Protein AF-0000000086508569 (afdb_homodimer)

Sequence (308 aa):
MTMNIVVLMMMLGCCSFTSATGNGTGATGNGTAPCRNNLAISFCLDSSGSMTKPNFDQQKDAVTYLIDRLNMSSGNVQLTVASYGSNCYPPVNNYTRNSTLAKEMVKNTTYRGSTTETGLCLKWANGLHDTYGDPKAVCLILIMTDGGSTNQTQMTMNIVVLMMMLGCCSFTSATGNGTGATGNGTAPCRNNLAISFCLDSSGSMTKPNFDQQKDAVTYLIDRLNMSSGNVQLTVASYGSNCYPPVNNYTRNSTLAKEMVKNTTYRGSTTETGLCLKWANGLHDTYGDPKAVCLILIMTDGGSTNQTQ

Radius of gyration: 20.86 Å; Cα contacts (8 Å, |Δi|>4): 565; chains: 2; bounding box: 56×67×59 Å

Foldseek 3Di:
DPPAPLVVQPVLPPPPLPDPPPPPPDPSCSVSPPRLSAAEEEEEQEQAQVQDPVNSVVVLVVVLVVLVRDPLVVVRYWYFYWYDAPATGFPDLAIDSDSVVRNVRSVPYDRDHHAHDQVRSVVSQVVSCVVHNDPSHDYHYHYDDPPPNPPPPD/DPDAPLVVLPVLPDPPLPDPPPPPPDCSCPVSVRSLSAAEEEEEQELAQVADPVNSVVVLVVVLVVLVRDPLVVVRYWYFYWYDAPATGFPDLAIDSDSVVRNVRSVPYDRDHHAHDQVRSVVSQVVSCVVHNDPSHDYHYHYDDPPPNPPPPD

InterPro domains:
  IPR002035 von Willebrand factor, type A [PF00092] (41-151)
  IPR002035 von Willebrand factor, type A [PS50234] (40-154)
  IPR036465 von Willebrand factor A-like domain superfamily [G3DSA:3.40.50.410] (29-154)
  IPR036465 von Willebrand factor A-like domain superfamily [SSF53300] (30-151)
  IPR050525 Extracellular Matrix Assembly and Organization [PTHR24020] (37-152)

Nearest PDB structures (foldseek):
  8d3d-assembly1_A  TM=8.496E-01  e=1.958E-04  Homo sapiens
  1m10-assembly1_A  TM=8.658E-01  e=4.261E-04  Homo sapiens
  7zwh-assembly1_H  TM=8.292E-01  e=2.378E-04  Homo sapiens
  1ijb-assembly1_A  TM=8.271E-01  e=3.993E-04  Homo sapiens
  4c2a-assembly1_A  TM=8.522E-01  e=7.155E-04  Homo sapiens

Secondary structure (DSSP, 8-state):
----TTHHHHTTS---------SS--------------EEEEEEEE-BTTS-HHHHHHHHHHHHHHHHHS-GGGS-EEEEEEEESSSEE-SSSS-B--HHHHHHHHHT-----B---HHHHHHHHHHHHHHHS-TTSEEEEEEEE-S-------/----TTHHHHTS----------SS--------------EEEEEEEE-BTTS-HHHHHHHHHHHHHHHHHS-GGGS-EEEEEEEESSSEE-SSSS-B--HHHHHHHHHT-----B---HHHHHHHHHHHHHHHS-TTSEEEEEEEE-S-------

Organism: NCBI:txid100452

pLDDT: mean 71.95, std 26.95, range [16.97, 98.12]

Structure (mmCIF, N/CA/C/O backbone):
data_AF-0000000086508569-model_v1
#
loop_
_entity.id
_entity.type
_entity.pdbx_description
1 polymer 'VWFA domain-containing protein'
#
loop_
_atom_site.group_PDB
_atom_site.id
_atom_site.type_symbol
_atom_site.label_atom_id
_atom_site.label_alt_id
_atom_site.label_comp_id
_atom_site.label_asym_id
_atom_site.label_entity_id
_atom_site.label_seq_id
_atom_site.pdbx_PDB_ins_code
_atom_site.Cartn_x
_atom_site.Cartn_y
_atom_site.Cartn_z
_atom_site.occupancy
_atom_site.B_iso_or_equiv
_atom_site.auth_seq_id
_atom_site.auth_comp_id
_atom_site.auth_asym_id
_atom_site.auth_atom_id
_atom_site.pdbx_PDB_model_num
ATOM 1 N N . MET A 1 1 ? 9.672 -13.266 22.516 1 17.22 1 MET A N 1
ATOM 2 C CA . MET A 1 1 ? 9.156 -14.109 21.438 1 17.22 1 MET A CA 1
ATOM 3 C C . MET A 1 1 ? 8.172 -13.336 20.578 1 17.22 1 MET A C 1
ATOM 5 O O . MET A 1 1 ? 7.02 -13.734 20.422 1 17.22 1 MET A O 1
ATOM 9 N N . THR A 1 2 ? 8.273 -12.047 20.641 1 21.39 2 THR A N 1
ATOM 10 C CA . THR A 1 2 ? 7.637 -10.867 20.062 1 21.39 2 THR A CA 1
ATOM 11 C C . THR A 1 2 ? 7.664 -10.922 18.547 1 21.39 2 THR A C 1
ATOM 13 O O . THR A 1 2 ? 8.734 -10.875 17.938 1 21.39 2 THR A O 1
ATOM 16 N N . MET A 1 3 ? 6.805 -12.008 18.062 1 20.69 3 MET A N 1
ATOM 17 C CA . MET A 1 3 ? 6.512 -12.422 16.703 1 20.69 3 MET A CA 1
ATOM 18 C C . MET A 1 3 ? 6.172 -11.219 15.828 1 20.69 3 MET A C 1
ATOM 20 O O . MET A 1 3 ? 5.188 -10.523 16.078 1 20.69 3 MET A O 1
ATOM 24 N N . ASN A 1 4 ? 7.113 -10.469 15.367 1 25 4 ASN A N 1
ATOM 25 C CA . ASN A 1 4 ? 7.355 -9.312 14.516 1 25 4 ASN A CA 1
ATOM 26 C C . ASN A 1 4 ? 6.613 -9.43 13.188 1 25 4 ASN A C 1
ATOM 28 O O . ASN A 1 4 ? 6.434 -10.531 12.664 1 25 4 ASN A O 1
ATOM 32 N N . ILE A 1 5 ? 5.746 -8.625 12.812 1 27.56 5 ILE A N 1
ATOM 33 C CA . ILE A 1 5 ? 5.215 -8.281 11.5 1 27.56 5 ILE A CA 1
ATOM 34 C C . ILE A 1 5 ? 6.324 -8.375 10.453 1 27.56 5 ILE A C 1
ATOM 36 O O . ILE A 1 5 ? 6.086 -8.148 9.266 1 27.56 5 ILE A O 1
ATOM 40 N N . VAL A 1 6 ? 7.734 -8.469 10.812 1 29.56 6 VAL A N 1
ATOM 41 C CA . VAL A 1 6 ? 8.992 -8.719 10.117 1 29.56 6 VAL A CA 1
ATOM 42 C C . VAL A 1 6 ? 8.945 -10.086 9.438 1 29.56 6 VAL A C 1
ATOM 44 O O . VAL A 1 6 ? 9.945 -10.547 8.883 1 29.56 6 VAL A O 1
ATOM 47 N N . VAL A 1 7 ? 7.918 -10.867 9.773 1 29.95 7 VAL A N 1
ATOM 48 C CA . VAL A 1 7 ? 7.988 -12.289 9.477 1 29.95 7 VAL A CA 1
ATOM 49 C C . VAL A 1 7 ? 7.836 -12.516 7.973 1 29.95 7 VAL A C 1
ATOM 51 O O . VAL A 1 7 ? 8.109 -13.609 7.469 1 29.95 7 VAL A O 1
ATOM 54 N N . LEU A 1 8 ? 7.164 -11.555 7.293 1 32.78 8 LEU A N 1
ATOM 55 C CA . LEU A 1 8 ? 7.254 -11.906 5.879 1 32.78 8 LEU A CA 1
ATOM 56 C C . LEU A 1 8 ? 8.711 -12.094 5.461 1 32.78 8 LEU A C 1
ATOM 58 O O . LEU A 1 8 ? 9.008 -12.93 4.602 1 32.78 8 LEU A O 1
ATOM 62 N N . MET A 1 9 ? 9.664 -11.477 6.25 1 29.44 9 MET A N 1
ATOM 63 C CA . MET A 1 9 ? 11.109 -11.547 6.023 1 29.44 9 MET A CA 1
ATOM 64 C C . MET A 1 9 ? 11.648 -12.938 6.359 1 29.44 9 MET A C 1
ATOM 66 O O . MET A 1 9 ? 12.578 -13.414 5.715 1 29.44 9 MET A O 1
ATOM 70 N N . MET A 1 10 ? 11.32 -13.492 7.562 1 28.98 10 MET A N 1
ATOM 71 C CA . MET A 1 10 ? 12.141 -14.609 8.023 1 28.98 10 MET A CA 1
ATOM 72 C C . MET A 1 10 ? 11.898 -15.852 7.172 1 28.98 10 MET A C 1
ATOM 74 O O . MET A 1 10 ? 12.703 -16.781 7.172 1 28.98 10 MET A O 1
ATOM 78 N N . MET A 1 11 ? 10.664 -16.078 6.844 1 28.77 11 MET A N 1
ATOM 79 C CA . MET A 1 11 ? 10.578 -17.438 6.297 1 28.77 11 MET A CA 1
ATOM 80 C C . MET A 1 11 ? 11.328 -17.531 4.969 1 28.77 11 MET A C 1
ATOM 82 O O . MET A 1 11 ? 11.242 -18.547 4.273 1 28.77 11 MET A O 1
ATOM 86 N N . LEU A 1 12 ? 11.898 -16.5 4.453 1 30.14 12 LEU A N 1
ATOM 87 C CA . LEU A 1 12 ? 12.789 -16.844 3.348 1 30.14 12 LEU A CA 1
ATOM 88 C C . LEU A 1 12 ? 14.094 -17.438 3.865 1 30.14 12 LEU A C 1
ATOM 90 O O . LEU A 1 12 ? 15.102 -17.453 3.152 1 30.14 12 LEU A O 1
ATOM 94 N N . GLY A 1 13 ? 14.266 -17.828 5.109 1 28.09 13 GLY A N 1
ATOM 95 C CA . GLY A 1 13 ? 15.484 -18.547 5.457 1 28.09 13 GLY A CA 1
ATOM 96 C C . GLY A 1 13 ? 15.656 -19.844 4.695 1 28.09 13 GLY A C 1
ATOM 97 O O . GLY A 1 13 ? 16.766 -20.188 4.293 1 28.09 13 GLY A O 1
ATOM 98 N N . CYS A 1 14 ? 14.75 -20.922 5.059 1 28.94 14 CYS A N 1
ATOM 99 C CA . CYS A 1 14 ? 15.156 -22.281 5.336 1 28.94 14 CYS A CA 1
ATOM 100 C C . CYS A 1 14 ? 15.523 -23.016 4.051 1 28.94 14 CYS A C 1
ATOM 102 O O . CYS A 1 14 ? 15.672 -24.25 4.051 1 28.94 14 CYS A O 1
ATOM 104 N N . CYS A 1 15 ? 15.328 -22.641 2.902 1 27.84 15 CYS A N 1
ATOM 105 C CA . CYS A 1 15 ? 15.805 -23.656 1.979 1 27.84 15 CYS A CA 1
ATOM 106 C C . CYS A 1 15 ? 17.312 -23.844 2.094 1 27.84 15 CYS A C 1
ATOM 108 O O . CYS A 1 15 ? 18.078 -22.906 1.812 1 27.84 15 CYS A O 1
ATOM 110 N N . SER A 1 16 ? 17.75 -24.531 3.086 1 26.92 16 SER A N 1
ATOM 111 C CA . SER A 1 16 ? 18.984 -25.281 2.855 1 26.92 16 SER A CA 1
ATOM 112 C C . SER A 1 16 ? 18.906 -26.078 1.559 1 26.92 16 SER A C 1
ATOM 114 O O . SER A 1 16 ? 18.078 -26.984 1.431 1 26.92 16 SER A O 1
ATOM 116 N N . PHE A 1 17 ? 19.281 -25.719 0.386 1 27.05 17 PHE A N 1
ATOM 117 C CA . PHE A 1 17 ? 19.828 -26.625 -0.613 1 27.05 17 PHE A CA 1
ATOM 118 C C . PHE A 1 17 ? 20.906 -27.516 -0 1 27.05 17 PHE A C 1
ATOM 120 O O . PHE A 1 17 ? 21.969 -27.031 0.391 1 27.05 17 PHE A O 1
ATOM 127 N N . THR A 1 18 ? 20.438 -28.391 0.824 1 27.7 18 THR A N 1
ATOM 128 C CA . THR A 1 18 ? 21.422 -29.438 1.116 1 27.7 18 THR A CA 1
ATOM 129 C C . THR A 1 18 ? 22.141 -29.859 -0.154 1 27.7 18 THR A C 1
ATOM 131 O O . THR A 1 18 ? 21.547 -29.922 -1.229 1 27.7 18 THR A O 1
ATOM 134 N N . SER A 1 19 ? 23.406 -29.875 -0.041 1 25.73 19 SER A N 1
ATOM 135 C CA . SER A 1 19 ? 24.484 -30.562 -0.761 1 25.73 19 SER A CA 1
ATOM 136 C C . SER A 1 19 ? 24.125 -32.031 -1.01 1 25.73 19 SER A C 1
ATOM 138 O O . SER A 1 19 ? 23.922 -32.781 -0.065 1 25.73 19 SER A O 1
ATOM 140 N N . ALA A 1 20 ? 23.188 -32.406 -2.029 1 28.42 20 ALA A N 1
ATOM 141 C CA . ALA A 1 20 ? 23.375 -33.812 -2.426 1 28.42 20 ALA A CA 1
ATOM 142 C C . ALA A 1 20 ? 24.844 -34.156 -2.537 1 28.42 20 ALA A C 1
ATOM 144 O O . ALA A 1 20 ? 25.594 -33.5 -3.277 1 28.42 20 ALA A O 1
ATOM 145 N N . THR A 1 21 ? 25.422 -34.5 -1.369 1 27.89 21 THR A N 1
ATOM 146 C CA . THR A 1 21 ? 26.562 -35.406 -1.592 1 27.89 21 THR A CA 1
ATOM 147 C C . THR A 1 21 ? 26.156 -36.562 -2.502 1 27.89 21 THR A C 1
ATOM 149 O O . THR A 1 21 ? 25.609 -37.562 -2.037 1 27.89 21 THR A O 1
ATOM 152 N N . GLY A 1 22 ? 25.281 -36.562 -3.68 1 25.41 22 GLY A N 1
ATOM 153 C CA . GLY A 1 22 ? 25.797 -37.688 -4.43 1 25.41 22 GLY A CA 1
ATOM 154 C C . GLY A 1 22 ? 27.312 -37.688 -4.539 1 25.41 22 GLY A C 1
ATOM 155 O O . GLY A 1 22 ? 27.938 -36.625 -4.43 1 25.41 22 GLY A O 1
ATOM 156 N N . ASN A 1 23 ? 28.25 -38.781 -4.254 1 29.97 23 ASN A N 1
ATOM 157 C CA . ASN A 1 23 ? 29.297 -39.219 -5.16 1 29.97 23 ASN A CA 1
ATOM 158 C C . ASN A 1 23 ? 28.969 -38.906 -6.613 1 29.97 23 ASN A C 1
ATOM 160 O O . ASN A 1 23 ? 29.859 -38.719 -7.434 1 29.97 23 ASN A O 1
ATOM 164 N N . GLY A 1 24 ? 27.875 -39.281 -7.41 1 30.16 24 GLY A N 1
ATOM 165 C CA . GLY A 1 24 ? 27.953 -38.812 -8.789 1 30.16 24 GLY A CA 1
ATOM 166 C C . GLY A 1 24 ? 27.844 -37.312 -8.922 1 30.16 24 GLY A C 1
ATOM 167 O O . GLY A 1 24 ? 27.344 -36.625 -8.023 1 30.16 24 GLY A O 1
ATOM 168 N N . THR A 1 25 ? 28.547 -36.25 -9.867 1 31.53 25 THR A N 1
ATOM 169 C CA . THR A 1 25 ? 28.891 -34.844 -10.031 1 31.53 25 THR A CA 1
ATOM 170 C C . THR A 1 25 ? 27.625 -34 -10.086 1 31.53 25 THR A C 1
ATOM 172 O O . THR A 1 25 ? 27.703 -32.781 -10.352 1 31.53 25 THR A O 1
ATOM 175 N N . GLY A 1 26 ? 26.375 -34.406 -9.867 1 30.16 26 GLY A N 1
ATOM 176 C CA . GLY A 1 26 ? 25.188 -33.844 -10.461 1 30.16 26 GLY A CA 1
ATOM 177 C C . GLY A 1 26 ? 24.859 -32.469 -9.914 1 30.16 26 GLY A C 1
ATOM 178 O O . GLY A 1 26 ? 25.203 -32.125 -8.773 1 30.16 26 GLY A O 1
ATOM 179 N N . ALA A 1 27 ? 24.359 -31.328 -10.789 1 30.62 27 ALA A N 1
ATOM 180 C CA . ALA A 1 27 ? 24.094 -29.906 -10.719 1 30.62 27 ALA A CA 1
ATOM 181 C C . ALA A 1 27 ? 23.016 -29.594 -9.688 1 30.62 27 ALA A C 1
ATOM 183 O O . ALA A 1 27 ? 21.844 -29.938 -9.883 1 30.62 27 ALA A O 1
ATOM 184 N N . THR A 1 28 ? 22.938 -29.984 -8.539 1 34 28 THR A N 1
ATOM 185 C CA . THR A 1 28 ? 22.016 -29.609 -7.484 1 34 28 THR A CA 1
ATOM 186 C C . THR A 1 28 ? 21.875 -28.078 -7.398 1 34 28 THR A C 1
ATOM 188 O O . THR A 1 28 ? 22.797 -27.406 -6.934 1 34 28 THR A O 1
ATOM 191 N N . GLY A 1 29 ? 21.625 -27.344 -8.539 1 28.72 29 GLY A N 1
ATOM 192 C CA . GLY A 1 29 ? 21.453 -25.891 -8.422 1 28.72 29 GLY A CA 1
ATOM 193 C C . GLY A 1 29 ? 20.5 -25.5 -7.309 1 28.72 29 GLY A C 1
ATOM 194 O O . GLY A 1 29 ? 19.297 -25.75 -7.391 1 28.72 29 GLY A O 1
ATOM 195 N N . ASN A 1 30 ? 20.547 -25.891 -6.199 1 32.47 30 ASN A N 1
ATOM 196 C CA . ASN A 1 30 ? 20 -25.328 -4.969 1 32.47 30 ASN A CA 1
ATOM 197 C C . ASN A 1 30 ? 19.938 -23.812 -5.035 1 32.47 30 ASN A C 1
ATOM 199 O O . ASN A 1 30 ? 20.891 -23.125 -4.68 1 32.47 30 ASN A O 1
ATOM 203 N N . GLY A 1 31 ? 19.828 -23.141 -6.199 1 29.89 31 GLY A N 1
ATOM 204 C CA . GLY A 1 31 ? 19.781 -21.688 -6.27 1 29.89 31 GLY A CA 1
ATOM 205 C C . GLY A 1 31 ? 18.875 -21.062 -5.23 1 29.89 31 GLY A C 1
ATOM 206 O O . GLY A 1 31 ? 17.656 -21.297 -5.25 1 29.89 31 GLY A O 1
ATOM 207 N N . THR A 1 32 ? 19.016 -21.156 -3.971 1 33.84 32 THR A N 1
ATOM 208 C CA . THR A 1 32 ? 18.531 -20.297 -2.883 1 33.84 32 THR A CA 1
ATOM 209 C C . THR A 1 32 ? 18.344 -18.875 -3.359 1 33.84 32 THR A C 1
ATOM 211 O O . THR A 1 32 ? 19.312 -18.156 -3.617 1 33.84 32 THR A O 1
ATOM 214 N N . ALA A 1 33 ? 17.578 -18.594 -4.234 1 34.72 33 ALA A N 1
ATOM 215 C CA . ALA A 1 33 ? 17.406 -17.172 -4.527 1 34.72 33 ALA A CA 1
ATOM 216 C C . ALA A 1 33 ? 17.281 -16.359 -3.24 1 34.72 33 ALA A C 1
ATOM 218 O O . ALA A 1 33 ? 16.594 -16.766 -2.303 1 34.72 33 ALA A O 1
ATOM 219 N N . PRO A 1 34 ? 18.25 -15.602 -2.797 1 38.69 34 PRO A N 1
ATOM 220 C CA . PRO A 1 34 ? 18.25 -14.742 -1.614 1 38.69 34 PRO A CA 1
ATOM 221 C C . PRO A 1 34 ? 16.922 -14.008 -1.418 1 38.69 34 PRO A C 1
ATOM 223 O O . PRO A 1 34 ? 16.328 -13.547 -2.391 1 38.69 34 PRO A O 1
ATOM 226 N N . CYS A 1 35 ? 16.031 -14.602 -0.575 1 44.38 35 CYS A N 1
ATOM 227 C CA . CYS A 1 35 ? 14.859 -13.844 -0.167 1 44.38 35 CYS A CA 1
ATOM 228 C C . CYS A 1 35 ? 15.156 -12.352 -0.149 1 44.38 35 CYS A C 1
ATOM 230 O O . CYS A 1 35 ? 16.188 -11.922 0.374 1 44.38 35 CYS A O 1
ATOM 232 N N . ARG A 1 36 ? 14.797 -11.672 -1.183 1 51.88 36 ARG A N 1
ATOM 233 C CA . ARG A 1 36 ? 14.984 -10.227 -1.11 1 51.88 36 ARG A CA 1
ATOM 234 C C . ARG A 1 36 ? 14.508 -9.68 0.23 1 51.88 36 ARG A C 1
ATOM 236 O O . ARG A 1 36 ? 13.32 -9.766 0.554 1 51.88 36 ARG A O 1
ATOM 243 N N . ASN A 1 37 ? 15.43 -9.711 1.235 1 62.62 37 ASN A N 1
ATOM 244 C CA . ASN A 1 37 ? 15.164 -9.242 2.592 1 62.62 37 ASN A CA 1
ATOM 245 C C . ASN A 1 37 ? 15.07 -7.723 2.654 1 62.62 37 ASN A C 1
ATOM 247 O O . ASN A 1 37 ? 14.742 -7.16 3.699 1 62.62 37 ASN A O 1
ATOM 251 N N . ASN A 1 38 ? 15.266 -7.18 1.506 1 78.44 38 ASN A N 1
ATOM 252 C CA . ASN A 1 38 ? 15.227 -5.719 1.555 1 78.44 38 ASN A CA 1
ATOM 253 C C . ASN A 1 38 ? 13.883 -5.18 1.071 1 78.44 38 ASN A C 1
ATOM 255 O O . ASN A 1 38 ? 13.32 -5.68 0.095 1 78.44 38 ASN A O 1
ATOM 259 N N . LEU A 1 39 ? 13.336 -4.301 1.837 1 83.88 39 LEU A N 1
ATOM 260 C CA . LEU A 1 39 ? 12.047 -3.699 1.53 1 83.88 39 LEU A CA 1
ATOM 261 C C . LEU A 1 39 ? 12.18 -2.193 1.328 1 83.88 39 LEU A C 1
ATOM 263 O O . LEU A 1 39 ? 12.805 -1.507 2.139 1 83.88 39 LEU A O 1
ATOM 267 N N . ALA A 1 40 ? 11.734 -1.789 0.172 1 89.81 40 ALA A N 1
ATOM 268 C CA . ALA A 1 40 ? 11.586 -0.359 -0.087 1 89.81 40 ALA A CA 1
ATOM 269 C C . ALA A 1 40 ? 10.117 0.053 -0.055 1 89.81 40 ALA A C 1
ATOM 271 O O . ALA A 1 40 ? 9.32 -0.397 -0.884 1 89.81 40 ALA A O 1
ATOM 272 N N . ILE A 1 41 ? 9.789 0.916 0.896 1 91.94 41 ILE A N 1
ATOM 273 C CA . ILE A 1 41 ? 8.391 1.281 1.091 1 91.94 41 ILE A CA 1
ATOM 274 C C . ILE A 1 41 ? 8.188 2.758 0.753 1 91.94 41 ILE A C 1
ATOM 276 O O . ILE A 1 41 ? 8.938 3.615 1.226 1 91.94 41 ILE A O 1
ATOM 280 N N . SER A 1 42 ? 7.25 3.049 -0.058 1 94.5 42 SER A N 1
ATOM 281 C CA . SER A 1 42 ? 6.828 4.414 -0.348 1 94.5 42 SER A CA 1
ATOM 282 C C . SER A 1 42 ? 5.387 4.652 0.099 1 94.5 42 SER A C 1
ATOM 284 O O . SER A 1 42 ? 4.465 4.004 -0.396 1 94.5 42 SER A O 1
ATOM 286 N N . PHE A 1 43 ? 5.234 5.539 0.996 1 95 43 PHE A N 1
ATOM 287 C CA . PHE A 1 43 ? 3.9 5.941 1.422 1 95 43 PHE A CA 1
ATOM 288 C C . PHE A 1 43 ? 3.422 7.152 0.632 1 95 43 PHE A C 1
ATOM 290 O O . PHE A 1 43 ? 4.137 8.156 0.528 1 95 43 PHE A O 1
ATOM 297 N N . CYS A 1 44 ? 2.246 7.023 0.121 1 94.06 44 CYS A N 1
ATOM 298 C CA . CYS A 1 44 ? 1.562 8.109 -0.564 1 94.06 44 CYS A CA 1
ATOM 299 C C . CYS A 1 44 ? 0.325 8.555 0.209 1 94.06 44 CYS A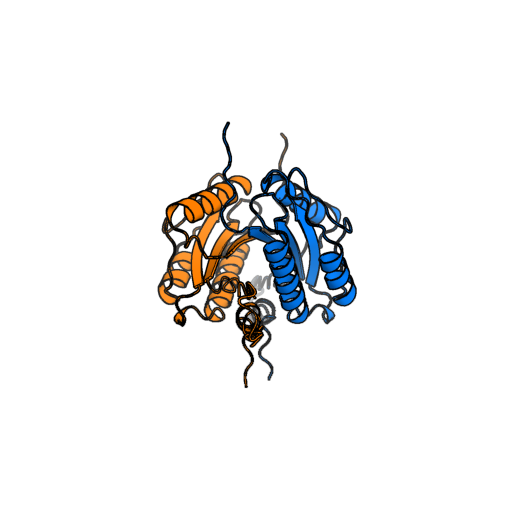 C 1
ATOM 301 O O . CYS A 1 44 ? -0.701 7.871 0.185 1 94.06 44 CYS A O 1
ATOM 303 N N . LEU A 1 45 ? 0.441 9.742 0.791 1 93.12 45 LEU A N 1
ATOM 304 C CA . LEU A 1 45 ? -0.64 10.273 1.616 1 93.12 45 LEU A CA 1
ATOM 305 C C . LEU A 1 45 ? -1.527 11.219 0.812 1 93.12 45 LEU A C 1
ATOM 307 O O . LEU A 1 45 ? -1.037 12.172 0.206 1 93.12 45 LEU A O 1
ATOM 311 N N . ASP A 1 46 ? -2.797 11.023 0.858 1 90.12 46 ASP A N 1
ATOM 312 C CA . ASP A 1 46 ? -3.756 11.828 0.114 1 90.12 46 ASP A CA 1
ATOM 313 C C . ASP A 1 46 ? -3.982 13.18 0.797 1 90.12 46 ASP A C 1
ATOM 315 O O . ASP A 1 46 ? -4.496 13.234 1.917 1 90.12 46 ASP A O 1
ATOM 319 N N . SER A 1 47 ? -3.611 14.203 0.161 1 92.94 47 SER A N 1
ATOM 320 C CA . SER A 1 47 ? -3.852 15.555 0.662 1 92.94 47 SER A CA 1
ATOM 321 C C . SER A 1 47 ? -4.84 16.312 -0.225 1 92.94 47 SER A C 1
ATOM 323 O O . SER A 1 47 ? -4.812 17.531 -0.291 1 92.94 47 SER A O 1
ATOM 325 N N . SER A 1 48 ? -5.637 15.602 -0.966 1 86.19 48 SER A N 1
ATOM 326 C CA . SER A 1 48 ? -6.594 16.234 -1.871 1 86.19 48 SER A CA 1
ATOM 327 C C . SER A 1 48 ? -7.754 16.859 -1.103 1 86.19 48 SER A C 1
ATOM 329 O O . SER A 1 48 ? -7.859 16.688 0.115 1 86.19 48 SER A O 1
ATOM 331 N N . GLY A 1 49 ? -8.617 17.625 -1.823 1 81.31 49 GLY A N 1
ATOM 332 C CA . GLY A 1 49 ? -9.727 18.344 -1.238 1 81.31 49 GLY A CA 1
ATOM 333 C C . GLY A 1 49 ? -10.773 17.453 -0.606 1 81.31 49 GLY A C 1
ATOM 334 O O . GLY A 1 49 ? -11.5 17.875 0.293 1 81.31 49 GLY A O 1
ATOM 335 N N . SER A 1 50 ? -10.93 16.266 -1.14 1 75.19 50 SER A N 1
ATOM 336 C CA . SER A 1 50 ? -11.891 15.344 -0.54 1 75.19 50 SER A CA 1
ATOM 337 C C . SER A 1 50 ? -11.453 14.922 0.856 1 75.19 50 SER A C 1
ATOM 339 O O . SER A 1 50 ? -12.273 14.453 1.654 1 75.19 50 SER A O 1
ATOM 341 N N . MET A 1 51 ? -10.172 15.008 1.013 1 77.94 51 MET A N 1
ATOM 342 C CA . MET A 1 51 ? -9.586 14.75 2.326 1 77.94 51 MET A CA 1
ATOM 343 C C . MET A 1 51 ? -9.703 15.977 3.227 1 77.94 51 MET A C 1
ATOM 345 O O . MET A 1 51 ? -9.5 17.109 2.773 1 77.94 51 MET A O 1
ATOM 349 N N . THR A 1 52 ? -10.359 15.781 4.363 1 78.75 52 THR A N 1
ATOM 350 C CA . THR A 1 52 ? -10.305 16.891 5.312 1 78.75 52 THR A CA 1
ATOM 351 C C . THR A 1 52 ? -8.969 16.906 6.051 1 78.75 52 THR A C 1
ATOM 353 O O . THR A 1 52 ? -8.258 15.906 6.082 1 78.75 52 THR A O 1
ATOM 356 N N . LYS A 1 53 ? -8.602 18.125 6.57 1 87.06 53 LYS A N 1
ATOM 357 C CA . LYS A 1 53 ? -7.34 18.266 7.293 1 87.06 53 LYS A CA 1
ATOM 358 C C . LYS A 1 53 ? -7.262 17.281 8.453 1 87.06 53 LYS A C 1
ATOM 360 O O . LYS A 1 53 ? -6.238 16.625 8.648 1 87.06 53 LYS A O 1
ATOM 365 N N . PRO A 1 54 ? -8.375 17.047 9.219 1 80.5 54 PRO A N 1
ATOM 366 C CA . PRO A 1 54 ? -8.305 16.062 10.289 1 80.5 54 PRO A CA 1
ATOM 367 C C . PRO A 1 54 ? -8.055 14.641 9.766 1 80.5 54 PRO A C 1
ATOM 369 O O . PRO A 1 54 ? -7.312 13.875 10.383 1 80.5 54 PRO A O 1
ATOM 372 N N . ASN A 1 55 ? -8.648 14.297 8.625 1 77.94 55 ASN A N 1
ATOM 373 C CA . ASN A 1 55 ? -8.422 12.977 8.039 1 77.94 55 ASN A CA 1
ATOM 374 C C . ASN A 1 55 ? -6.98 12.805 7.574 1 77.94 55 ASN A C 1
ATOM 376 O O . ASN A 1 55 ? -6.41 11.719 7.691 1 77.94 55 ASN A O 1
ATOM 380 N N . PHE A 1 56 ? -6.496 13.898 7.094 1 87.25 56 PHE A N 1
ATOM 381 C CA . PHE A 1 56 ? -5.102 13.875 6.676 1 87.25 56 PHE A CA 1
ATOM 382 C C . PHE A 1 56 ? -4.18 13.648 7.871 1 87.25 56 PHE A C 1
ATOM 384 O O . PHE A 1 56 ? -3.227 12.875 7.785 1 87.25 56 PHE A O 1
ATOM 391 N N . ASP A 1 57 ? -4.434 14.312 8.938 1 86.31 57 ASP A N 1
ATOM 392 C CA . ASP A 1 57 ? -3.637 14.125 10.148 1 86.31 57 ASP A CA 1
ATOM 393 C C . ASP A 1 57 ? -3.748 12.695 10.664 1 86.31 57 ASP A C 1
ATOM 395 O O . ASP A 1 57 ? -2.773 12.141 11.172 1 86.31 57 ASP A O 1
ATOM 399 N N . GLN A 1 58 ? -4.906 12.18 10.461 1 80.25 58 GLN A N 1
ATOM 400 C CA . GLN A 1 58 ? -5.09 10.789 10.852 1 80.25 58 GLN A CA 1
ATOM 401 C C . GLN A 1 58 ? -4.242 9.859 9.984 1 80.25 58 GLN A C 1
ATOM 403 O O . GLN A 1 58 ? -3.719 8.852 10.469 1 80.25 58 GLN A O 1
ATOM 408 N N . GLN A 1 59 ? -4.184 10.109 8.703 1 84.12 59 GLN A N 1
ATOM 409 C CA . GLN A 1 59 ? -3.305 9.352 7.824 1 84.12 59 GLN A CA 1
ATOM 410 C C . GLN A 1 59 ? -1.856 9.414 8.305 1 84.12 59 GLN A C 1
ATOM 412 O O . GLN A 1 59 ? -1.165 8.391 8.336 1 84.12 59 GLN A O 1
ATOM 417 N N . LYS A 1 60 ? -1.459 10.57 8.672 1 89.69 60 LYS A N 1
ATOM 418 C CA . LYS A 1 60 ? -0.095 10.742 9.164 1 89.69 60 LYS A CA 1
ATOM 419 C C . LYS A 1 60 ? 0.15 9.898 10.406 1 89.69 60 LYS A C 1
ATOM 421 O O . LYS A 1 60 ? 1.192 9.258 10.531 1 89.69 60 LYS A O 1
ATOM 426 N N . ASP A 1 61 ? -0.783 9.945 11.281 1 84.44 61 ASP A N 1
ATOM 427 C CA . ASP A 1 61 ? -0.659 9.172 12.516 1 84.44 61 ASP A CA 1
ATOM 428 C C . ASP A 1 61 ? -0.571 7.68 12.227 1 84.44 61 ASP A C 1
ATOM 430 O O . ASP A 1 61 ? 0.217 6.965 12.844 1 84.44 61 ASP A O 1
ATOM 434 N N . ALA A 1 62 ? -1.393 7.301 11.312 1 79.31 62 ALA A N 1
ATOM 435 C CA . ALA A 1 62 ? -1.393 5.887 10.945 1 79.31 62 ALA A CA 1
ATOM 436 C C . ALA A 1 62 ? -0.04 5.469 10.375 1 79.31 62 ALA A C 1
ATOM 438 O O . ALA A 1 62 ? 0.493 4.418 10.734 1 79.31 62 ALA A O 1
ATOM 439 N N . VAL A 1 63 ? 0.49 6.242 9.508 1 87.12 63 VAL A N 1
ATOM 440 C CA . VAL A 1 63 ? 1.778 5.926 8.898 1 87.12 63 VAL A CA 1
ATOM 441 C C . VAL A 1 63 ? 2.873 5.953 9.961 1 87.12 63 VAL A C 1
ATOM 443 O O . VAL A 1 63 ? 3.742 5.078 9.992 1 87.12 63 VAL A O 1
ATOM 446 N N . THR A 1 64 ? 2.852 6.922 10.859 1 89.94 64 THR A N 1
ATOM 447 C CA . THR A 1 64 ? 3.82 7 11.953 1 89.94 64 THR A CA 1
ATOM 448 C C . THR A 1 64 ? 3.762 5.746 12.812 1 89.94 64 THR A C 1
ATOM 450 O O . THR A 1 64 ? 4.801 5.188 13.18 1 89.94 64 THR A O 1
ATOM 453 N N . TYR A 1 65 ? 2.641 5.309 13.078 1 80.75 65 TYR A N 1
ATOM 454 C CA . TYR A 1 65 ? 2.436 4.094 13.859 1 80.75 65 TYR A CA 1
ATOM 455 C C . TYR A 1 65 ? 3.025 2.883 13.141 1 80.75 65 TYR A C 1
ATOM 457 O O . TYR A 1 65 ? 3.66 2.033 13.773 1 80.75 65 TYR A O 1
ATOM 465 N N . LEU A 1 66 ? 2.752 2.789 11.875 1 79.06 66 LEU A N 1
ATOM 466 C CA . LEU A 1 66 ? 3.297 1.69 11.086 1 79.06 66 LEU A CA 1
ATOM 467 C C . LEU A 1 66 ? 4.82 1.71 11.109 1 79.06 66 LEU A C 1
ATOM 469 O O . LEU A 1 66 ? 5.457 0.663 11.242 1 79.06 66 LEU A O 1
ATOM 473 N N . ILE A 1 67 ? 5.352 2.867 10.984 1 86.75 67 ILE A N 1
ATOM 474 C CA . ILE A 1 67 ? 6.805 3.002 11 1 86.75 67 ILE A CA 1
ATOM 475 C C . ILE A 1 67 ? 7.363 2.473 12.32 1 86.75 67 ILE A C 1
ATOM 477 O O . ILE A 1 67 ? 8.398 1.8 12.336 1 86.75 67 ILE A O 1
ATOM 481 N N . ASP A 1 68 ? 6.711 2.725 13.406 1 82.19 68 ASP A N 1
ATOM 482 C CA . ASP A 1 68 ? 7.148 2.273 14.727 1 82.19 68 ASP A CA 1
ATOM 483 C C . ASP A 1 68 ? 7.164 0.749 14.805 1 82.19 68 ASP A C 1
ATOM 485 O O . ASP A 1 68 ? 7.895 0.173 15.617 1 82.19 68 ASP A O 1
ATOM 489 N N . ARG A 1 69 ? 6.449 0.177 13.961 1 73.81 69 ARG A N 1
ATOM 490 C CA . ARG A 1 69 ? 6.336 -1.277 14.008 1 73.81 69 ARG A CA 1
ATOM 491 C C . ARG A 1 69 ? 7.246 -1.933 12.977 1 73.81 69 ARG A C 1
ATOM 493 O O . ARG A 1 69 ? 7.426 -3.152 12.984 1 73.81 69 ARG A O 1
ATOM 500 N N . LEU A 1 70 ? 7.656 -1.138 12.086 1 75.44 70 LEU A N 1
ATOM 501 C CA . LEU A 1 70 ? 8.625 -1.631 11.117 1 75.44 70 LEU A CA 1
ATOM 502 C C . LEU A 1 70 ? 10.008 -1.756 11.75 1 75.44 70 LEU A C 1
ATOM 504 O O . LEU A 1 70 ? 10.422 -0.892 12.523 1 75.44 70 LEU A O 1
ATOM 508 N N . ASN A 1 71 ? 10.641 -2.887 11.742 1 73.19 71 ASN A N 1
ATOM 509 C CA . ASN A 1 71 ? 12.023 -3.035 12.188 1 73.19 71 ASN A CA 1
ATOM 510 C C . ASN A 1 71 ? 13 -2.391 11.211 1 73.19 71 ASN A C 1
ATOM 512 O O . ASN A 1 71 ? 13.656 -3.086 10.438 1 73.19 71 ASN A O 1
ATOM 516 N N . MET A 1 72 ? 13.234 -1.096 11.367 1 83.62 72 MET A N 1
ATOM 517 C CA . MET A 1 72 ? 14.109 -0.39 10.438 1 83.62 72 MET A CA 1
ATOM 518 C C . MET A 1 72 ? 15.562 -0.451 10.906 1 83.62 72 MET A C 1
ATOM 520 O O . MET A 1 72 ? 16.469 -0.115 10.148 1 83.62 72 MET A O 1
ATOM 524 N N . SER A 1 73 ? 15.695 -0.953 12.102 1 82 73 SER A N 1
ATOM 525 C CA . SER A 1 73 ? 17.047 -1.02 12.656 1 82 73 SER A CA 1
ATOM 526 C C . SER A 1 73 ? 17.875 -2.084 11.953 1 82 73 SER A C 1
ATOM 528 O O . SER A 1 73 ? 19.109 -2.055 12.008 1 82 73 SER A O 1
ATOM 530 N N . SER A 1 74 ? 17.297 -3.041 11.32 1 78.75 74 SER A N 1
ATOM 531 C CA . SER A 1 74 ? 18 -4.094 10.602 1 78.75 74 SER A CA 1
ATOM 532 C C . SER A 1 74 ? 18.703 -3.541 9.359 1 78.75 74 SER A C 1
ATOM 534 O O . SER A 1 74 ? 19.594 -4.191 8.797 1 78.75 74 SER A O 1
ATOM 536 N N . GLY A 1 75 ? 18.281 -2.414 8.875 1 82.88 75 GLY A N 1
ATOM 537 C CA . GLY A 1 75 ? 18.844 -1.827 7.668 1 82.88 75 GLY A CA 1
ATOM 538 C C . GLY A 1 75 ? 18.25 -2.383 6.391 1 82.88 75 GLY A C 1
ATOM 539 O O . GLY A 1 75 ? 18.578 -1.927 5.297 1 82.88 75 GLY A O 1
ATOM 540 N N . ASN A 1 76 ? 17.312 -3.279 6.535 1 84.19 76 ASN A N 1
ATOM 541 C CA . ASN A 1 76 ? 16.75 -3.947 5.367 1 84.19 76 ASN A CA 1
ATOM 542 C C . ASN A 1 76 ? 15.469 -3.254 4.891 1 84.19 76 ASN A C 1
ATOM 544 O O . ASN A 1 76 ? 14.875 -3.664 3.893 1 84.19 76 ASN A O 1
ATOM 548 N N . VAL A 1 77 ? 15.094 -2.223 5.641 1 87.88 77 VAL A N 1
ATOM 549 C CA . VAL A 1 77 ? 13.898 -1.481 5.266 1 87.88 77 VAL A CA 1
ATOM 550 C C . VAL A 1 77 ? 14.258 -0.031 4.957 1 87.88 77 VAL A C 1
ATOM 552 O O . VAL A 1 77 ? 14.906 0.64 5.766 1 87.88 77 VAL A O 1
ATOM 555 N N . GLN A 1 78 ? 13.977 0.355 3.77 1 93.88 78 GLN A N 1
ATOM 556 C CA . GLN A 1 78 ? 14.047 1.772 3.43 1 93.88 78 GLN A CA 1
ATOM 557 C C . GLN A 1 78 ? 12.664 2.336 3.119 1 93.88 78 GLN A C 1
ATOM 559 O O . GLN A 1 78 ? 11.812 1.637 2.564 1 93.88 78 GLN A O 1
ATOM 564 N N . LEU A 1 79 ? 12.523 3.574 3.527 1 95.69 79 LEU A N 1
ATOM 565 C CA . LEU A 1 79 ? 11.188 4.156 3.469 1 95.69 79 LEU A CA 1
ATOM 566 C C . LEU A 1 79 ? 11.242 5.586 2.936 1 95.69 79 LEU A C 1
ATOM 568 O O . LEU A 1 79 ? 12.219 6.301 3.168 1 95.69 79 LEU A O 1
ATOM 572 N N . THR A 1 80 ? 10.25 5.945 2.203 1 97.69 80 THR A N 1
ATOM 573 C CA . THR A 1 80 ? 9.992 7.332 1.82 1 97.69 80 THR A CA 1
ATOM 574 C C . THR A 1 80 ? 8.508 7.652 1.928 1 97.69 80 THR A C 1
ATOM 576 O O . THR A 1 80 ? 7.68 6.754 2.094 1 97.69 80 THR A O 1
ATOM 579 N N . VAL A 1 81 ? 8.195 8.891 1.968 1 97.75 81 VAL A N 1
ATOM 580 C CA . VAL A 1 81 ? 6.809 9.336 2.09 1 97.75 81 VAL A CA 1
ATOM 581 C C . VAL A 1 81 ? 6.586 10.586 1.241 1 97.75 81 VAL A C 1
ATOM 583 O O . VAL A 1 81 ? 7.496 11.398 1.073 1 97.75 81 VAL A O 1
ATOM 586 N N . ALA A 1 82 ? 5.441 10.688 0.718 1 97.75 82 ALA A N 1
ATOM 587 C CA . ALA A 1 82 ? 4.988 11.906 0.043 1 97.75 82 ALA A CA 1
ATOM 588 C C . ALA A 1 82 ? 3.492 12.117 0.246 1 97.75 82 ALA A C 1
ATOM 590 O O . ALA A 1 82 ? 2.738 11.164 0.427 1 97.75 82 ALA A O 1
ATOM 591 N N . SER A 1 83 ? 3.135 13.32 0.311 1 96.75 83 SER A N 1
ATOM 592 C CA . SER A 1 83 ? 1.726 13.648 0.117 1 96.75 83 SER A CA 1
ATOM 593 C C . SER A 1 83 ? 1.428 13.969 -1.345 1 96.75 83 SER A C 1
ATOM 595 O O . SER A 1 83 ? 2.336 14.289 -2.113 1 96.75 83 SER A O 1
ATOM 597 N N . TYR A 1 84 ? 0.16 13.758 -1.681 1 93.81 84 TYR A N 1
ATOM 598 C CA . TYR A 1 84 ? -0.21 14.078 -3.055 1 93.81 84 TYR A CA 1
ATOM 599 C C . TYR A 1 84 ? -1.584 14.734 -3.111 1 93.81 84 TYR A C 1
ATOM 601 O O . TYR A 1 84 ? -2.387 14.586 -2.186 1 93.81 84 TYR A O 1
ATOM 609 N N . GLY A 1 85 ? -1.781 15.5 -4.055 1 90.94 85 GLY A N 1
ATOM 610 C CA . GLY A 1 85 ? -2.994 16.141 -4.527 1 90.94 85 GLY A CA 1
ATOM 611 C C . GLY A 1 85 ? -2.967 16.453 -6.016 1 90.94 85 GLY A C 1
ATOM 612 O O . GLY A 1 85 ? -3.07 15.547 -6.844 1 90.94 85 GLY A O 1
ATOM 613 N N . SER A 1 86 ? -2.773 17.828 -6.344 1 90.75 86 SER A N 1
ATOM 614 C CA . SER A 1 86 ? -2.592 18.219 -7.738 1 90.75 86 SER A CA 1
ATOM 615 C C . SER A 1 86 ? -1.22 17.797 -8.258 1 90.75 86 SER A C 1
ATOM 617 O O . SER A 1 86 ? -0.997 17.734 -9.469 1 90.75 86 SER A O 1
ATOM 619 N N . ASN A 1 87 ? -0.37 17.531 -7.363 1 93.69 87 ASN A N 1
ATOM 620 C CA . ASN A 1 87 ? 0.975 17.016 -7.605 1 93.69 87 ASN A CA 1
ATOM 621 C C . ASN A 1 87 ? 1.438 16.094 -6.477 1 93.69 87 ASN A C 1
ATOM 623 O O . ASN A 1 87 ? 0.646 15.719 -5.613 1 93.69 87 ASN A O 1
ATOM 627 N N . CYS A 1 88 ? 2.684 15.617 -6.578 1 95.19 88 CYS A N 1
ATOM 628 C CA . CYS A 1 88 ? 3.324 14.875 -5.504 1 95.19 88 CYS A CA 1
ATOM 629 C C . CYS A 1 88 ? 4.328 15.742 -4.758 1 95.19 88 CYS A C 1
ATOM 631 O O . CYS A 1 88 ? 5.102 16.469 -5.375 1 95.19 88 CYS A O 1
ATOM 633 N N . TYR A 1 89 ? 4.246 15.641 -3.432 1 97.19 89 TYR A N 1
ATOM 634 C CA . TYR A 1 89 ? 5.035 16.547 -2.598 1 97.19 89 TYR A CA 1
ATOM 635 C C . TYR A 1 89 ? 5.805 15.766 -1.534 1 97.19 89 TYR A C 1
ATOM 637 O O . TYR A 1 89 ? 5.391 15.719 -0.372 1 97.19 89 TYR A O 1
ATOM 645 N N . PRO A 1 90 ? 6.902 15.25 -1.902 1 98 90 PRO A N 1
ATOM 646 C CA . PRO A 1 90 ? 7.762 14.641 -0.887 1 98 90 PRO A CA 1
ATOM 647 C C . PRO A 1 90 ? 8.547 15.672 -0.079 1 98 90 PRO A C 1
ATOM 649 O O . PRO A 1 90 ? 9.117 16.609 -0.651 1 98 90 PRO A O 1
ATOM 652 N N . PRO A 1 91 ? 8.531 15.508 1.249 1 98 91 PRO A N 1
ATOM 653 C CA . PRO A 1 91 ? 9.406 16.391 2.02 1 98 91 PRO A CA 1
ATOM 654 C C . PRO A 1 91 ? 10.883 16.188 1.68 1 98 91 PRO A C 1
ATOM 656 O O . PRO A 1 91 ? 11.656 17.156 1.696 1 98 91 PRO A O 1
ATOM 659 N N . VAL A 1 92 ? 11.297 14.984 1.487 1 97.06 92 VAL A N 1
ATOM 660 C CA . VAL A 1 92 ? 12.633 14.602 1.063 1 97.06 92 VAL A CA 1
ATOM 661 C C . VAL A 1 92 ? 12.547 13.648 -0.123 1 97.06 92 VAL A C 1
ATOM 663 O O . VAL A 1 92 ? 11.75 12.703 -0.113 1 97.06 92 VAL A O 1
ATOM 666 N N . ASN A 1 93 ? 13.289 13.93 -1.172 1 97 93 ASN A N 1
ATOM 667 C CA . ASN A 1 93 ? 13.281 13.078 -2.359 1 97 93 ASN A CA 1
ATOM 668 C C . ASN A 1 93 ? 14.305 11.953 -2.254 1 97 93 ASN A C 1
ATOM 670 O O . ASN A 1 93 ? 15.188 11.836 -3.105 1 97 93 ASN A O 1
ATOM 674 N N . ASN A 1 94 ? 14.25 11.188 -1.28 1 97.56 94 ASN A N 1
ATOM 675 C CA . ASN A 1 94 ? 15.133 10.055 -1.021 1 97.56 94 ASN A CA 1
ATOM 676 C C . ASN A 1 94 ? 14.5 9.062 -0.05 1 97.56 94 ASN A C 1
ATOM 678 O O . ASN A 1 94 ? 13.461 9.344 0.547 1 97.56 94 ASN A O 1
ATOM 682 N N . TYR A 1 95 ? 15.125 7.898 0.049 1 97 95 TYR A N 1
ATOM 683 C CA . TYR A 1 95 ? 14.758 6.926 1.069 1 97 95 TYR A CA 1
ATOM 684 C C . TYR A 1 95 ? 15.523 7.172 2.361 1 97 95 TYR A C 1
ATOM 686 O O . TYR A 1 95 ? 16.594 7.785 2.35 1 97 95 TYR A O 1
ATOM 694 N N . THR A 1 96 ? 14.953 6.777 3.418 1 97.38 96 THR A N 1
ATOM 695 C CA . THR A 1 96 ? 15.688 6.723 4.68 1 97.38 96 THR A CA 1
ATOM 696 C C . THR A 1 96 ? 15.586 5.332 5.305 1 97.38 96 THR A C 1
ATOM 698 O O . THR A 1 96 ? 14.586 4.633 5.117 1 97.38 96 THR A O 1
ATOM 701 N N . ARG A 1 97 ? 16.641 4.969 5.996 1 94.62 97 ARG A N 1
ATOM 702 C CA . ARG A 1 97 ? 16.641 3.732 6.77 1 94.62 97 ARG A CA 1
ATOM 703 C C . ARG A 1 97 ? 16.531 4.023 8.266 1 94.62 97 ARG A C 1
ATOM 705 O O . ARG A 1 97 ? 16.625 3.107 9.086 1 94.62 97 ARG A O 1
ATOM 712 N N . ASN A 1 98 ? 16.359 5.227 8.562 1 95.5 98 ASN A N 1
ATOM 713 C CA . ASN A 1 98 ? 16.25 5.707 9.938 1 95.5 98 ASN A CA 1
ATOM 714 C C . ASN A 1 98 ? 14.812 5.992 10.328 1 95.5 98 ASN A C 1
ATOM 716 O O . ASN A 1 98 ? 14.164 6.859 9.734 1 95.5 98 ASN A O 1
ATOM 720 N N . SER A 1 99 ? 14.375 5.316 11.375 1 94.88 99 SER A N 1
ATOM 721 C CA . SER A 1 99 ? 12.969 5.426 11.773 1 94.88 99 SER A CA 1
ATOM 722 C C . SER A 1 99 ? 12.633 6.84 12.234 1 94.88 99 SER A C 1
ATOM 724 O O . SER A 1 99 ? 11.539 7.34 11.969 1 94.88 99 SER A O 1
ATOM 726 N N . THR A 1 100 ? 13.523 7.453 12.938 1 96.81 100 THR A N 1
ATOM 727 C CA . THR A 1 100 ? 13.297 8.82 13.406 1 96.81 100 THR A CA 1
ATOM 728 C C . THR A 1 100 ? 13.133 9.773 12.227 1 96.81 100 THR A C 1
ATOM 730 O O . THR A 1 100 ? 12.203 10.586 12.203 1 96.81 100 THR A O 1
ATOM 733 N N . LEU A 1 101 ? 14.023 9.625 11.266 1 97.06 101 LEU A N 1
ATOM 734 C CA . LEU A 1 101 ? 13.945 10.477 10.078 1 97.06 101 LEU A CA 1
ATOM 735 C C . LEU A 1 101 ? 12.672 10.188 9.289 1 97.06 101 LEU A C 1
ATOM 737 O O . LEU A 1 101 ? 12.055 11.102 8.734 1 97.06 101 LEU A O 1
ATOM 741 N N . ALA A 1 102 ? 12.336 8.953 9.188 1 97.38 102 ALA A N 1
ATOM 742 C CA . ALA A 1 102 ? 11.109 8.578 8.484 1 97.38 102 ALA A CA 1
ATOM 743 C C . ALA A 1 102 ? 9.891 9.258 9.109 1 97.38 102 ALA A C 1
ATOM 745 O O . ALA A 1 102 ? 9.055 9.812 8.398 1 97.38 102 ALA A O 1
ATOM 746 N N . LYS A 1 103 ? 9.828 9.227 10.414 1 97.38 103 LYS A N 1
ATOM 747 C CA . LYS A 1 103 ? 8.703 9.844 11.117 1 97.38 103 LYS A CA 1
ATOM 748 C C . LYS A 1 103 ? 8.711 11.359 10.93 1 97.38 103 LYS A C 1
ATOM 750 O O . LYS A 1 103 ? 7.656 11.984 10.828 1 97.38 103 LYS A O 1
ATOM 755 N N . GLU A 1 104 ? 9.867 11.914 10.906 1 98.06 104 GLU A N 1
ATOM 756 C CA . GLU A 1 104 ? 9.984 13.344 10.633 1 98.06 104 GLU A CA 1
ATOM 757 C C . GLU A 1 104 ? 9.469 13.68 9.234 1 98.06 104 GLU A C 1
ATOM 759 O O . GLU A 1 104 ? 8.828 14.711 9.031 1 98.06 104 GLU A O 1
ATOM 764 N N . MET A 1 105 ? 9.812 12.82 8.266 1 98.12 105 MET A N 1
ATOM 765 C CA . MET A 1 105 ? 9.305 13.016 6.91 1 98.12 105 MET A CA 1
ATOM 766 C C . MET A 1 105 ? 7.781 12.992 6.891 1 98.12 105 MET A C 1
ATOM 768 O O . MET A 1 105 ? 7.156 13.82 6.223 1 98.12 105 MET A O 1
ATOM 772 N N . VAL A 1 106 ? 7.215 12.062 7.609 1 97.38 106 VAL A N 1
ATOM 773 C CA . VAL A 1 106 ? 5.758 11.984 7.688 1 97.38 106 VAL A CA 1
ATOM 774 C C . VAL A 1 106 ? 5.207 13.281 8.281 1 97.38 106 VAL A C 1
ATOM 776 O O . VAL A 1 106 ? 4.266 13.867 7.738 1 97.38 106 VAL A O 1
ATOM 779 N N . LYS A 1 107 ? 5.773 13.719 9.375 1 97.75 107 LYS A N 1
ATOM 780 C CA . LYS A 1 107 ? 5.34 14.93 10.055 1 97.75 107 LYS A CA 1
ATOM 781 C C . LYS A 1 107 ? 5.402 16.141 9.125 1 97.75 107 LYS A C 1
ATOM 783 O O . LYS A 1 107 ? 4.559 17.031 9.211 1 97.75 107 LYS A O 1
ATOM 788 N N . ASN A 1 108 ? 6.312 16.141 8.203 1 98.06 108 ASN A N 1
ATOM 789 C CA . ASN A 1 108 ? 6.566 17.297 7.363 1 98.06 108 ASN A CA 1
ATOM 790 C C . ASN A 1 108 ? 5.715 17.266 6.094 1 98.06 108 ASN A C 1
ATOM 792 O O . ASN A 1 108 ? 5.801 18.172 5.26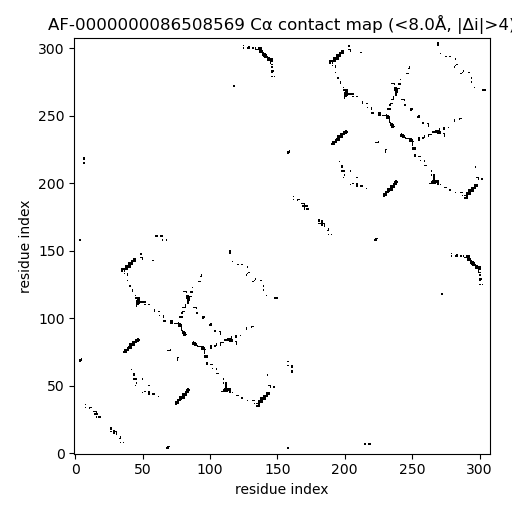2 1 98.06 108 ASN A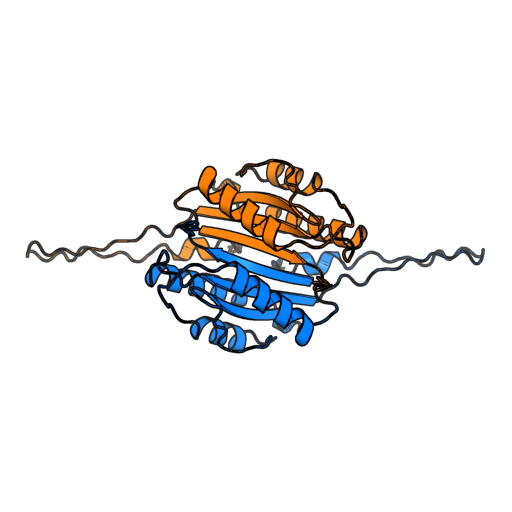 O 1
ATOM 796 N N . THR A 1 109 ? 4.98 16.234 5.918 1 97.56 109 THR A N 1
ATOM 797 C CA . THR A 1 109 ? 4 16.297 4.84 1 97.56 109 THR A CA 1
ATOM 798 C C . THR A 1 109 ? 2.908 17.312 5.156 1 97.56 109 THR A C 1
ATOM 800 O O . THR A 1 109 ? 2.588 17.547 6.324 1 97.56 109 THR A O 1
ATOM 803 N N . THR A 1 110 ? 2.352 17.891 4.102 1 95.38 110 THR A N 1
ATOM 804 C CA . THR A 1 110 ? 1.385 18.953 4.309 1 95.38 110 THR A CA 1
ATOM 805 C C . THR A 1 110 ? 0.085 18.672 3.566 1 95.38 110 THR A C 1
ATOM 807 O O . THR A 1 110 ? 0.1 18.062 2.494 1 95.38 110 THR A O 1
ATOM 810 N N . TYR A 1 111 ? -0.989 19.125 4.23 1 94.5 111 TYR A N 1
ATOM 811 C CA . TYR A 1 111 ? -2.299 19.078 3.588 1 94.5 111 TYR A CA 1
ATOM 812 C C . TYR A 1 111 ? -2.447 20.219 2.578 1 94.5 111 TYR A C 1
ATOM 814 O O . TYR A 1 111 ? -2.154 21.375 2.887 1 94.5 111 TYR A O 1
ATOM 822 N N . ARG A 1 112 ? -2.984 19.891 1.412 1 92.56 112 ARG A N 1
ATOM 823 C CA . ARG A 1 112 ? -3.029 20.906 0.364 1 92.56 112 ARG A CA 1
ATOM 824 C C . ARG A 1 112 ? -4.465 21.172 -0.086 1 92.56 112 ARG A C 1
ATOM 826 O O . ARG A 1 112 ? -4.781 22.25 -0.58 1 92.56 112 ARG A O 1
ATOM 833 N N . GLY A 1 113 ? -5.379 20.234 0.061 1 88.81 113 GLY A N 1
ATOM 834 C CA . GLY A 1 113 ? -6.777 20.422 -0.289 1 88.81 113 GLY A CA 1
ATOM 835 C C . GLY A 1 113 ? -6.992 20.672 -1.77 1 88.81 113 GLY A C 1
ATOM 836 O O . GLY A 1 113 ? -7.781 21.531 -2.15 1 88.81 113 GLY A O 1
ATOM 837 N N . SER A 1 114 ? -6.324 19.984 -2.641 1 86.38 114 SER A N 1
ATOM 838 C CA . SER A 1 114 ? -6.379 20.203 -4.082 1 86.38 114 SER A CA 1
ATOM 839 C C . SER A 1 114 ? -7.047 19.031 -4.789 1 86.38 114 SER A C 1
ATOM 841 O O . SER A 1 114 ? -7.871 18.328 -4.195 1 86.38 114 SER A O 1
ATOM 843 N N . THR A 1 115 ? -6.816 18.922 -6.129 1 85.75 115 THR A N 1
ATOM 844 C CA . THR A 1 115 ? -7.32 17.797 -6.895 1 85.75 115 THR A CA 1
ATOM 845 C C . THR A 1 115 ? -6.629 16.5 -6.465 1 85.75 115 THR A C 1
ATOM 847 O O . THR A 1 115 ? -5.738 16.516 -5.613 1 85.75 115 THR A O 1
ATOM 850 N N . THR A 1 116 ? -7.172 15.453 -6.871 1 83.38 116 THR A N 1
ATOM 851 C CA . THR A 1 116 ? -6.66 14.141 -6.512 1 83.38 116 THR A CA 1
ATOM 852 C C . THR A 1 116 ? -5.973 13.477 -7.703 1 83.38 116 THR A C 1
ATOM 854 O O . THR A 1 116 ? -6.633 12.875 -8.547 1 83.38 116 THR A O 1
ATOM 857 N N . GLU A 1 117 ? -4.648 13.617 -7.758 1 84.69 117 GLU A N 1
ATOM 858 C CA . GLU A 1 117 ? -3.877 12.992 -8.828 1 84.69 117 GLU A CA 1
ATOM 859 C C . GLU A 1 117 ? -3.012 11.852 -8.289 1 84.69 117 GLU A C 1
ATOM 861 O O . GLU A 1 117 ? -1.785 11.969 -8.234 1 84.69 117 GLU A O 1
ATOM 866 N N . THR A 1 118 ? -3.613 10.719 -8.039 1 85 118 THR A N 1
ATOM 867 C CA . THR A 1 118 ? -2.969 9.562 -7.43 1 85 118 THR A CA 1
ATOM 868 C C . THR A 1 118 ? -1.844 9.039 -8.32 1 85 118 THR A C 1
ATOM 870 O O . THR A 1 118 ? -0.807 8.602 -7.82 1 85 118 THR A O 1
ATOM 873 N N . GLY A 1 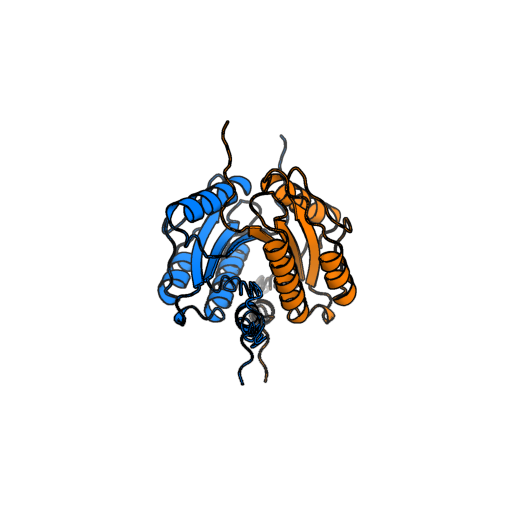119 ? -2.047 9.078 -9.586 1 83.5 119 GLY A N 1
ATOM 874 C CA . GLY A 1 119 ? -1.066 8.594 -10.539 1 83.5 119 GLY A CA 1
ATOM 875 C C . GLY A 1 119 ? 0.274 9.297 -10.43 1 83.5 119 GLY A C 1
ATOM 876 O O . GLY A 1 119 ? 1.319 8.695 -10.688 1 83.5 119 GLY A O 1
ATOM 877 N N . LEU A 1 120 ? 0.247 10.5 -10.062 1 87.69 120 LEU A N 1
ATOM 878 C CA . LEU A 1 120 ? 1.484 11.266 -9.969 1 87.69 120 LEU A CA 1
ATOM 879 C C . LEU A 1 120 ? 2.338 10.781 -8.805 1 87.69 120 LEU A C 1
ATOM 881 O O . LEU A 1 120 ? 3.568 10.789 -8.883 1 87.69 120 LEU A O 1
ATOM 885 N N . CYS A 1 121 ? 1.686 10.422 -7.754 1 90.5 121 CYS A N 1
ATOM 886 C CA . CYS A 1 121 ? 2.451 9.891 -6.633 1 90.5 121 CYS A CA 1
ATOM 887 C C . CYS A 1 121 ? 3.057 8.531 -6.984 1 90.5 121 CYS A C 1
ATOM 889 O O . CYS A 1 121 ? 4.191 8.242 -6.605 1 90.5 121 CYS A O 1
ATOM 891 N N . LEU A 1 122 ? 2.33 7.758 -7.73 1 87.62 122 LEU A N 1
ATOM 892 C CA . LEU A 1 122 ? 2.84 6.469 -8.188 1 87.62 122 LEU A CA 1
ATOM 893 C C . LEU A 1 122 ? 4.059 6.656 -9.086 1 87.62 122 LEU A C 1
ATOM 895 O O . LEU A 1 122 ? 5.062 5.949 -8.93 1 87.62 122 LEU A O 1
ATOM 899 N N . LYS A 1 123 ? 3.939 7.543 -9.945 1 86.5 123 LYS A N 1
ATOM 900 C CA . LYS A 1 123 ? 5.055 7.836 -10.844 1 86.5 123 LYS A CA 1
ATOM 901 C C . LYS A 1 123 ? 6.281 8.289 -10.055 1 86.5 123 LYS A C 1
ATOM 903 O O . LYS A 1 123 ? 7.398 7.844 -10.328 1 86.5 123 LYS A O 1
ATOM 908 N N . TRP A 1 124 ? 6.074 9.172 -9.172 1 93.38 124 TRP A N 1
ATOM 909 C CA . TRP A 1 124 ? 7.16 9.648 -8.32 1 93.38 124 TRP A CA 1
ATOM 910 C C . TRP A 1 124 ? 7.812 8.484 -7.57 1 93.38 124 TRP A C 1
ATOM 912 O O . TRP A 1 124 ? 9.039 8.352 -7.57 1 93.38 124 TRP A O 1
ATOM 922 N N . ALA A 1 125 ? 6.996 7.656 -6.945 1 92.81 125 ALA A N 1
ATOM 923 C CA . ALA A 1 125 ? 7.508 6.547 -6.145 1 92.81 125 ALA A CA 1
ATOM 924 C C . ALA A 1 125 ? 8.32 5.578 -7 1 92.81 125 ALA A C 1
ATOM 926 O O . ALA A 1 125 ? 9.391 5.129 -6.594 1 92.81 125 ALA A O 1
ATOM 927 N N . ASN A 1 126 ? 7.809 5.297 -8.141 1 86.44 126 ASN A N 1
ATOM 928 C CA . ASN A 1 126 ? 8.523 4.414 -9.055 1 86.44 126 ASN A CA 1
ATOM 929 C C . ASN A 1 126 ? 9.852 5.02 -9.492 1 86.44 126 ASN A C 1
ATOM 931 O O . ASN A 1 126 ? 10.875 4.328 -9.531 1 86.44 126 ASN A O 1
ATOM 935 N N . GLY A 1 127 ? 9.773 6.301 -9.891 1 88.81 127 GLY A N 1
ATOM 936 C CA . GLY A 1 127 ? 10.992 6.984 -10.281 1 88.81 127 GLY A CA 1
ATOM 937 C C . GLY A 1 127 ? 12.031 7.027 -9.172 1 88.81 127 GLY A C 1
ATOM 938 O O . GLY A 1 127 ? 13.219 6.824 -9.422 1 88.81 127 GLY A O 1
ATOM 939 N N . LEU A 1 128 ? 11.562 7.277 -7.988 1 94.19 128 LEU A N 1
ATOM 940 C CA . LEU A 1 128 ? 12.477 7.32 -6.852 1 94.19 128 LEU A CA 1
ATOM 941 C C . LEU A 1 128 ? 13.125 5.961 -6.621 1 94.19 128 LEU A C 1
ATOM 943 O O . LEU A 1 128 ? 14.312 5.883 -6.301 1 94.19 128 LEU A O 1
ATOM 947 N N . HIS A 1 129 ? 12.359 4.93 -6.695 1 89.56 129 HIS A N 1
ATOM 948 C CA . HIS A 1 129 ? 12.898 3.588 -6.508 1 89.56 129 HIS A CA 1
ATOM 949 C C . HIS A 1 129 ? 13.969 3.273 -7.555 1 89.56 129 HIS A C 1
ATOM 951 O O . HIS A 1 129 ? 15 2.689 -7.23 1 89.56 129 HIS A O 1
ATOM 957 N N . ASP A 1 130 ? 13.719 3.654 -8.742 1 85.88 130 ASP A N 1
ATOM 958 C CA . ASP A 1 130 ? 14.672 3.412 -9.82 1 85.88 130 ASP A CA 1
ATOM 959 C C . ASP A 1 130 ? 15.992 4.125 -9.562 1 85.88 130 ASP A C 1
ATOM 961 O O . ASP A 1 130 ? 17.062 3.605 -9.891 1 85.88 130 ASP A O 1
ATO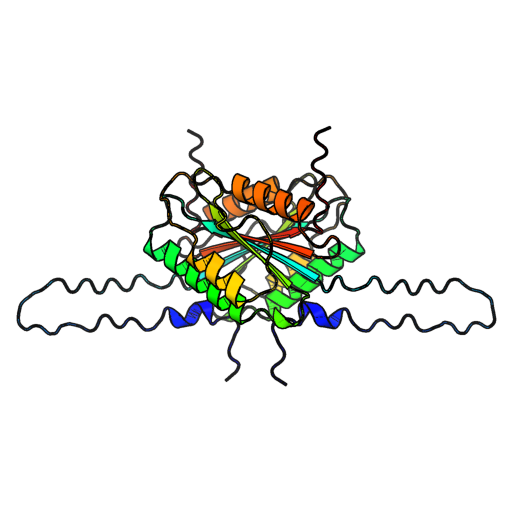M 965 N N . THR A 1 131 ? 15.906 5.273 -9.023 1 91.19 131 THR A N 1
ATOM 966 C CA . THR A 1 131 ? 17.078 6.121 -8.859 1 91.19 131 THR A CA 1
ATOM 967 C C . THR A 1 131 ? 17.797 5.801 -7.551 1 91.19 131 THR A C 1
ATOM 969 O O . THR A 1 131 ? 19.031 5.734 -7.512 1 91.19 131 THR A O 1
ATOM 972 N N . TYR A 1 132 ? 17 5.574 -6.457 1 92.38 132 TYR A N 1
ATOM 973 C CA . TYR A 1 132 ? 17.609 5.535 -5.137 1 92.38 132 TYR A CA 1
ATOM 974 C C . TYR A 1 132 ? 17.281 4.238 -4.414 1 92.38 132 TYR A C 1
ATOM 976 O O . TYR A 1 132 ? 17.828 3.957 -3.346 1 92.38 132 TYR A O 1
ATOM 984 N N . GLY A 1 133 ? 16.422 3.506 -4.973 1 88.94 133 GLY A N 1
ATOM 985 C CA . GLY A 1 133 ? 16.016 2.275 -4.316 1 88.94 133 GLY A CA 1
ATOM 986 C C . GLY A 1 133 ? 17.062 1.188 -4.383 1 88.94 133 GLY A C 1
ATOM 987 O O . GLY A 1 133 ? 17.812 1.096 -5.359 1 88.94 133 GLY A O 1
ATOM 988 N N . ASP A 1 134 ? 17.156 0.39 -3.311 1 85 134 ASP A N 1
ATOM 989 C CA . ASP A 1 134 ? 17.953 -0.84 -3.373 1 85 134 ASP A CA 1
ATOM 990 C C . ASP A 1 134 ? 17.406 -1.775 -4.457 1 85 134 ASP A C 1
ATOM 992 O O . ASP A 1 134 ? 16.25 -2.184 -4.414 1 85 134 ASP A O 1
ATOM 996 N N . PRO A 1 135 ? 18.266 -2.062 -5.449 1 78.69 135 PRO A N 1
ATOM 997 C CA . PRO A 1 135 ? 17.812 -2.895 -6.562 1 78.69 135 PRO A CA 1
ATOM 998 C C . PRO A 1 135 ? 17.375 -4.289 -6.117 1 78.69 135 PRO A C 1
ATOM 1000 O O . PRO A 1 135 ? 16.656 -4.977 -6.844 1 78.69 135 PRO A O 1
ATOM 1003 N N . LYS A 1 136 ? 17.797 -4.68 -4.941 1 74.81 136 LYS A N 1
ATOM 1004 C CA . LYS A 1 136 ? 17.453 -6.008 -4.441 1 74.81 136 LYS A CA 1
ATOM 1005 C C . LYS A 1 136 ? 16.188 -5.965 -3.578 1 74.81 136 LYS A C 1
ATOM 1007 O O . LYS A 1 136 ? 15.703 -7.004 -3.133 1 74.81 136 LYS A O 1
ATOM 1012 N N . ALA A 1 137 ? 15.711 -4.789 -3.434 1 80.62 137 ALA A N 1
ATOM 1013 C CA . ALA A 1 137 ? 14.578 -4.641 -2.52 1 80.62 137 ALA A CA 1
ATOM 1014 C C . ALA A 1 137 ? 13.258 -4.852 -3.248 1 80.62 137 ALA A C 1
ATOM 1016 O O . ALA A 1 137 ? 13.125 -4.5 -4.422 1 80.62 137 ALA A O 1
ATOM 1017 N N . VAL A 1 138 ? 12.297 -5.465 -2.51 1 76.75 138 VAL A N 1
ATOM 1018 C CA . VAL A 1 138 ? 10.906 -5.406 -2.941 1 76.75 138 VAL A CA 1
ATOM 1019 C C . VAL A 1 138 ? 10.352 -3.996 -2.738 1 76.75 138 VAL A C 1
ATOM 1021 O O . VAL A 1 138 ? 10.57 -3.385 -1.69 1 76.75 138 VAL A O 1
ATOM 1024 N N . CYS A 1 139 ? 9.781 -3.51 -3.793 1 83.5 139 CYS A N 1
ATOM 1025 C CA . CYS A 1 139 ? 9.18 -2.18 -3.73 1 83.5 139 CYS A CA 1
ATOM 1026 C C . CYS A 1 139 ? 7.695 -2.262 -3.406 1 83.5 139 CYS A C 1
ATOM 1028 O O . CYS A 1 139 ? 6.941 -2.947 -4.098 1 83.5 139 CYS A O 1
ATOM 1030 N N . LEU A 1 140 ? 7.355 -1.616 -2.293 1 88.62 140 LEU A N 1
ATOM 1031 C CA . LEU A 1 140 ? 5.961 -1.537 -1.861 1 88.62 140 LEU A CA 1
ATOM 1032 C C . LEU A 1 140 ? 5.477 -0.091 -1.851 1 88.62 140 LEU A C 1
ATOM 1034 O O . LEU A 1 140 ? 6.078 0.765 -1.196 1 88.62 140 LEU A O 1
ATOM 1038 N N . ILE A 1 141 ? 4.484 0.167 -2.662 1 89.88 141 ILE A N 1
ATOM 1039 C CA . ILE A 1 141 ? 3.871 1.49 -2.682 1 89.88 141 ILE A CA 1
ATOM 1040 C C . ILE A 1 141 ? 2.488 1.427 -2.033 1 89.88 141 ILE A C 1
ATOM 1042 O O . ILE A 1 141 ? 1.624 0.667 -2.475 1 89.88 141 ILE A O 1
ATOM 1046 N N . LEU A 1 142 ? 2.352 2.16 -0.942 1 91.75 142 LEU A N 1
ATOM 1047 C CA . LEU A 1 142 ? 1.083 2.238 -0.228 1 91.75 142 LEU A CA 1
ATOM 1048 C C . LEU A 1 142 ? 0.384 3.566 -0.506 1 91.75 142 LEU A C 1
ATOM 1050 O O . LEU A 1 142 ? 0.893 4.629 -0.143 1 91.75 142 LEU A O 1
ATOM 1054 N N . ILE A 1 143 ? -0.695 3.475 -1.155 1 89.62 143 ILE A N 1
ATOM 1055 C CA . ILE A 1 143 ? -1.515 4.645 -1.443 1 89.62 143 ILE A CA 1
ATOM 1056 C C . ILE A 1 143 ? -2.732 4.664 -0.522 1 89.62 143 ILE A C 1
ATOM 1058 O O . ILE A 1 143 ? -3.492 3.693 -0.469 1 89.62 143 ILE A O 1
ATOM 1062 N N . MET A 1 144 ? -2.879 5.715 0.211 1 83.75 144 MET A N 1
ATOM 1063 C CA . MET A 1 144 ? -3.982 5.859 1.156 1 83.75 144 MET A CA 1
ATOM 1064 C C . MET A 1 144 ? -4.973 6.914 0.68 1 83.75 144 MET A C 1
ATOM 1066 O O . MET A 1 144 ? -4.574 8.016 0.3 1 83.75 144 MET A O 1
ATOM 1070 N N . THR A 1 145 ? -6.16 6.594 0.548 1 75.62 145 THR A N 1
ATOM 1071 C CA . THR A 1 145 ? -7.168 7.578 0.169 1 75.62 145 THR A CA 1
ATOM 1072 C C . THR A 1 145 ? -8.5 7.281 0.86 1 75.62 145 THR A C 1
ATOM 1074 O O . THR A 1 145 ? -8.664 6.223 1.464 1 75.62 145 THR A O 1
ATOM 1077 N N . ASP A 1 146 ? -9.391 8.25 1.14 1 65.12 146 ASP A N 1
ATOM 1078 C CA . ASP A 1 146 ? -10.734 8.078 1.699 1 65.12 146 ASP A CA 1
ATOM 1079 C C . ASP A 1 146 ? -11.734 7.699 0.614 1 65.12 146 ASP A C 1
ATOM 1081 O O . ASP A 1 146 ? -12.945 7.75 0.837 1 65.12 146 ASP A O 1
ATOM 1085 N N . GLY A 1 147 ? -11.258 6.926 -0.517 1 56.44 147 GLY A N 1
ATOM 1086 C CA . GLY A 1 147 ? -12.164 6.445 -1.55 1 56.44 147 GLY A CA 1
ATOM 1087 C C . GLY A 1 147 ? -12.758 7.559 -2.389 1 56.44 147 GLY A C 1
ATOM 1088 O O . GLY A 1 147 ? -13.398 7.301 -3.408 1 56.44 147 GLY A O 1
ATOM 1089 N N . GLY A 1 148 ? -12.773 8.859 -1.946 1 48.19 148 GLY A N 1
ATOM 1090 C CA . GLY A 1 148 ? -13.516 9.883 -2.672 1 48.19 148 GLY A CA 1
ATOM 1091 C C . GLY A 1 148 ? -12.844 10.305 -3.963 1 48.19 148 GLY A C 1
ATOM 1092 O O . GLY A 1 148 ? -13.172 11.352 -4.527 1 48.19 148 GLY A O 1
ATOM 1093 N N . SER A 1 149 ? -11.836 9.742 -4.371 1 44.59 149 SER A N 1
ATOM 1094 C CA . SER A 1 149 ? -11.25 10.359 -5.559 1 44.59 149 SER A CA 1
ATOM 1095 C C . SER A 1 149 ? -12.258 10.406 -6.707 1 44.59 149 SER A C 1
ATOM 1097 O O . SER A 1 149 ? -12.656 9.359 -7.23 1 44.59 149 SER A O 1
ATOM 1099 N N . THR A 1 150 ? -13.25 11.219 -6.695 1 36.34 150 THR A N 1
ATOM 1100 C CA . THR A 1 150 ? -14.078 11.57 -7.844 1 36.34 150 THR A CA 1
ATOM 1101 C C . THR A 1 150 ? -13.203 11.914 -9.055 1 36.34 150 THR A C 1
ATOM 1103 O O . THR A 1 150 ? -12.383 12.828 -8.992 1 36.34 150 THR A O 1
ATOM 1106 N N . ASN A 1 151 ? -12.484 11.047 -9.766 1 34.59 151 ASN A N 1
ATOM 1107 C CA . ASN A 1 151 ? -12.211 11.57 -11.102 1 34.59 151 ASN A CA 1
ATOM 1108 C C . ASN A 1 151 ? -13.383 12.375 -11.648 1 34.59 151 ASN A C 1
ATOM 1110 O O . ASN A 1 151 ? -14.477 11.836 -11.82 1 34.59 151 ASN A O 1
ATOM 1114 N N . GLN A 1 152 ? -13.617 13.547 -11.32 1 29.31 152 GLN A N 1
ATOM 1115 C CA . GLN A 1 152 ? -14.367 14.422 -12.219 1 29.31 152 GLN A CA 1
ATOM 1116 C C . GLN A 1 152 ? -13.836 14.328 -13.648 1 29.31 152 GLN A C 1
ATOM 1118 O O . GLN A 1 152 ? -12.672 14.648 -13.898 1 29.31 152 GLN A O 1
ATOM 1123 N N . THR A 1 153 ? -13.875 13.195 -14.391 1 27.02 153 THR A N 1
ATOM 1124 C CA . THR A 1 153 ? -14.039 13.555 -15.789 1 27.02 153 THR A CA 1
ATOM 1125 C C . THR A 1 153 ? -14.992 14.734 -15.945 1 27.02 153 THR A C 1
ATOM 1127 O O . THR A 1 153 ? -16.188 14.602 -15.695 1 27.02 153 THR A O 1
ATOM 1130 N N . GLN A 1 154 ? -14.75 15.891 -15.398 1 21.33 154 GLN A N 1
ATOM 1131 C CA . GLN A 1 154 ? -15.297 16.938 -16.266 1 21.33 154 GLN A CA 1
ATOM 1132 C C . GLN A 1 154 ? -14.672 16.875 -17.656 1 21.33 154 GLN A C 1
ATOM 1134 O O . GLN A 1 154 ? -13.5 16.547 -17.797 1 21.33 154 GLN A O 1
ATOM 1139 N N . MET B 1 1 ? -1.693 -9.891 26.219 1 16.97 1 MET B N 1
ATOM 1140 C CA . MET B 1 1 ? -1.407 -8.469 26.062 1 16.97 1 MET B CA 1
ATOM 1141 C C . MET B 1 1 ? -0.764 -8.188 24.703 1 16.97 1 MET B C 1
ATOM 1143 O O . MET B 1 1 ? 0.005 -7.238 24.562 1 16.97 1 MET B O 1
ATOM 1147 N N . THR B 1 2 ? -0.726 -9.125 23.891 1 20.75 2 THR B N 1
ATOM 1148 C CA . THR B 1 2 ? -0.191 -9.398 22.562 1 20.75 2 THR B CA 1
ATOM 1149 C C . THR B 1 2 ? -0.799 -8.445 21.531 1 20.75 2 THR B C 1
ATOM 1151 O O . THR B 1 2 ? -1.979 -8.562 21.188 1 20.75 2 THR B O 1
ATOM 1154 N N . MET B 1 3 ? -0.528 -7 21.891 1 20 3 MET B N 1
ATOM 1155 C CA . MET B 1 3 ? -0.893 -5.754 21.234 1 20 3 MET B CA 1
ATOM 1156 C C . MET B 1 3 ? -0.555 -5.812 19.75 1 20 3 MET B C 1
ATOM 1158 O O . MET B 1 3 ? 0.594 -6.059 19.375 1 20 3 MET B O 1
ATOM 1162 N N . ASN B 1 4 ? -1.464 -6.105 18.812 1 24.67 4 ASN B N 1
ATOM 1163 C CA . ASN B 1 4 ? -1.958 -6.301 17.453 1 24.67 4 ASN B CA 1
ATOM 1164 C C . ASN B 1 4 ? -1.624 -5.105 16.547 1 24.67 4 ASN B C 1
ATOM 1166 O O . ASN B 1 4 ? -1.551 -3.973 17.031 1 24.67 4 ASN B O 1
ATOM 1170 N N . ILE B 1 5 ? -0.923 -5.191 15.453 1 27.12 5 ILE B N 1
ATOM 1171 C CA . ILE B 1 5 ? -0.693 -4.336 14.297 1 27.12 5 ILE B CA 1
ATOM 1172 C C . ILE B 1 5 ? -1.988 -3.623 13.914 1 27.12 5 ILE B C 1
ATOM 1174 O O . ILE B 1 5 ? -2.004 -2.799 13 1 27.12 5 ILE B O 1
ATOM 1178 N N . VAL B 1 6 ? -3.303 -4.062 14.391 1 29.61 6 VAL B N 1
ATOM 1179 C CA . VAL B 1 6 ? -4.664 -3.539 14.328 1 29.61 6 VAL B CA 1
ATOM 1180 C C . VAL B 1 6 ? -4.715 -2.158 14.977 1 29.61 6 VAL B C 1
ATOM 1182 O O . VAL B 1 6 ? -5.789 -1.577 15.141 1 29.61 6 VAL B O 1
ATOM 1185 N N . VAL B 1 7 ? -3.646 -1.779 15.68 1 29.97 7 VAL B N 1
ATOM 1186 C CA . VAL B 1 7 ? -3.711 -0.72 16.672 1 29.97 7 VAL B CA 1
ATOM 1187 C C . VAL B 1 7 ? -3.855 0.635 15.992 1 29.97 7 VAL B C 1
ATOM 1189 O O . VAL B 1 7 ? -4.105 1.649 16.641 1 29.97 7 VAL B O 1
ATOM 1192 N N . LEU B 1 8 ? -3.371 0.672 14.711 1 32.34 8 LEU B N 1
ATOM 1193 C CA . LEU B 1 8 ? -3.686 2.006 14.211 1 32.34 8 LEU B CA 1
ATOM 1194 C C . LEU B 1 8 ? -5.172 2.305 14.359 1 32.34 8 LEU B C 1
ATOM 1196 O O . LEU B 1 8 ? -5.562 3.457 14.562 1 32.34 8 LEU B O 1
ATOM 1200 N N . MET B 1 9 ? -6 1.185 14.469 1 29.39 9 MET B N 1
ATOM 1201 C CA . MET B 1 9 ? -7.445 1.281 14.633 1 29.39 9 MET B CA 1
ATOM 1202 C C . MET B 1 9 ? -7.805 1.823 16.016 1 29.39 9 MET B C 1
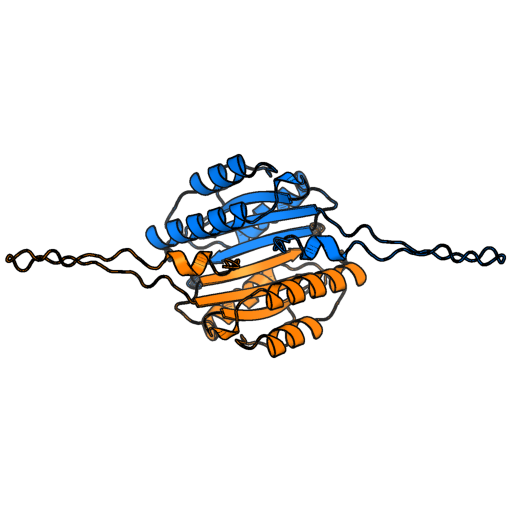ATOM 1204 O O . MET B 1 9 ? -8.828 2.484 16.172 1 29.39 9 MET B O 1
ATOM 1208 N N . MET B 1 10 ? -7.199 1.255 17.094 1 28.7 10 MET B N 1
ATOM 1209 C CA . MET B 1 10 ? -7.824 1.499 18.391 1 28.7 10 MET B CA 1
ATOM 1210 C C . MET B 1 10 ? -7.68 2.961 18.797 1 28.7 10 MET B C 1
ATOM 1212 O O . MET B 1 10 ? -8.445 3.459 19.625 1 28.7 10 MET B O 1
ATOM 1216 N N . MET B 1 11 ? -6.516 3.494 18.578 1 28.17 11 MET B N 1
ATOM 1217 C CA . MET B 1 11 ? -6.434 4.758 19.312 1 28.17 11 MET B CA 1
ATOM 1218 C C . MET B 1 11 ? -7.402 5.781 18.734 1 28.17 11 MET B C 1
ATOM 1220 O O . MET B 1 11 ? -7.352 6.961 19.094 1 28.17 11 MET B O 1
ATOM 1224 N N . LEU B 1 12 ? -8.156 5.496 17.688 1 29.55 12 LEU B N 1
ATOM 1225 C CA . LEU B 1 12 ? -9.211 6.488 17.531 1 29.55 12 LEU B CA 1
ATOM 1226 C C . LEU B 1 12 ? -10.281 6.336 18.594 1 29.55 12 LEU B C 1
ATOM 1228 O O . LEU B 1 12 ? -11.336 5.742 18.344 1 29.55 12 LEU B O 1
ATOM 1232 N N . GLY B 1 13 ? -10.039 5.688 19.719 1 27.48 13 GLY B N 1
ATOM 1233 C CA . GLY B 1 13 ? -11.023 5.727 20.797 1 27.48 13 GLY B CA 1
ATOM 1234 C C . GLY B 1 13 ? -11.516 7.129 21.109 1 27.48 13 GLY B C 1
ATOM 1235 O O . GLY B 1 13 ? -12.727 7.367 21.156 1 27.48 13 GLY B O 1
ATOM 1236 N N . CYS B 1 14 ? -10.703 7.773 22.203 1 28.61 14 CYS B N 1
ATOM 1237 C CA . CYS B 1 14 ? -10.969 8.344 23.516 1 28.61 14 CYS B CA 1
ATOM 1238 C C . CYS B 1 14 ? -11.344 9.82 23.391 1 28.61 14 CYS B C 1
ATOM 1240 O O . CYS B 1 14 ? -11.445 10.516 24.406 1 28.61 14 CYS B O 1
ATOM 1242 N N . CYS B 1 15 ? -11.148 10.562 22.438 1 27.56 15 CYS B N 1
ATOM 1243 C CA . CYS B 1 15 ? -11.508 11.891 22.922 1 27.56 15 CYS B CA 1
ATOM 1244 C C . CYS B 1 15 ? -12.984 11.945 23.312 1 27.56 15 CYS B C 1
ATOM 1246 O O . CYS B 1 15 ? -13.859 11.688 22.5 1 27.56 15 CYS B O 1
ATOM 1248 N N . SER B 1 16 ? -13.25 11.578 24.516 1 26.8 16 SER B N 1
ATOM 1249 C CA . SER B 1 16 ? -14.43 12.148 25.156 1 26.8 16 SER B CA 1
ATOM 1250 C C . SER B 1 16 ? -14.531 13.648 24.891 1 26.8 16 SER B C 1
ATOM 1252 O O . SER B 1 16 ? -13.672 14.414 25.328 1 26.8 16 SER B O 1
ATOM 1254 N N . PHE B 1 17 ? -15.109 14.227 23.969 1 26.66 17 PHE B N 1
ATOM 1255 C CA . PHE B 1 17 ? -15.766 15.516 24.156 1 26.66 17 PHE B CA 1
ATOM 1256 C C . PHE B 1 17 ? -16.641 15.492 25.406 1 26.66 17 PHE B C 1
ATOM 1258 O O . PHE B 1 17 ? -17.625 14.75 25.469 1 26.66 17 PHE B O 1
ATOM 1265 N N . THR B 1 18 ? -15.938 15.461 26.531 1 27.58 18 THR B N 1
ATOM 1266 C CA . THR B 1 18 ? -16.75 15.805 27.703 1 27.58 18 THR B CA 1
ATOM 1267 C C . THR B 1 18 ? -17.766 16.891 27.344 1 27.58 18 THR B C 1
ATOM 1269 O O . THR B 1 18 ? -17.469 17.781 26.547 1 27.58 18 THR B O 1
ATOM 1272 N N . SER B 1 19 ? -18.922 16.625 27.75 1 25.62 19 SER B N 1
ATOM 1273 C CA . SER B 1 19 ? -20.125 17.391 28.031 1 25.62 19 SER B CA 1
ATOM 1274 C C . SER B 1 19 ? -19.797 18.656 28.828 1 25.62 19 SER B C 1
ATOM 1276 O O . SER B 1 19 ? -19.266 18.562 29.938 1 25.62 19 SER B O 1
ATOM 1278 N N . ALA B 1 20 ? -19.172 19.828 28.234 1 27.92 20 ALA B N 1
ATOM 1279 C CA . ALA B 1 20 ? -19.406 21.016 29.031 1 27.92 20 ALA B CA 1
ATOM 1280 C C . ALA B 1 20 ? -20.828 21.031 29.609 1 2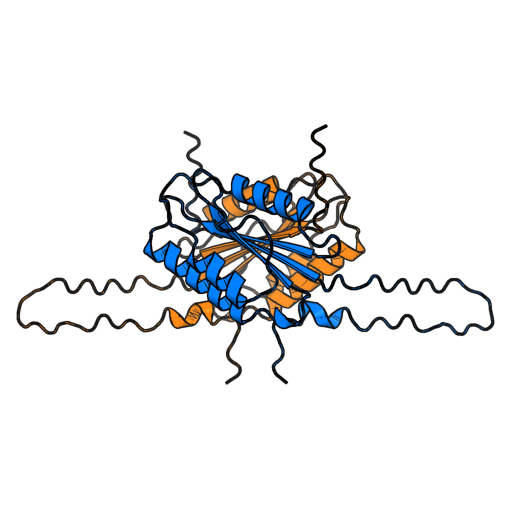7.92 20 ALA B C 1
ATOM 1282 O O . ALA B 1 20 ? -21.797 20.906 28.875 1 27.92 20 ALA B O 1
ATOM 1283 N N . THR B 1 21 ? -20.969 20.375 30.781 1 27.53 21 THR B N 1
ATOM 1284 C CA . THR B 1 21 ? -22.078 20.922 31.562 1 27.53 21 THR B CA 1
ATOM 1285 C C . THR B 1 21 ? -21.984 22.438 31.672 1 27.53 21 THR B C 1
ATOM 1287 O O . THR B 1 21 ? -21.266 22.969 32.5 1 27.53 21 THR B O 1
ATOM 1290 N N . GLY B 1 22 ? -21.547 23.438 30.656 1 25.06 22 GLY B N 1
ATOM 1291 C CA . GLY B 1 22 ? -22.328 24.578 31.094 1 25.06 22 GLY B CA 1
ATOM 1292 C C . GLY B 1 22 ? -23.781 24.25 31.375 1 25.06 22 GLY B C 1
ATOM 1293 O O . GLY B 1 22 ? -24.297 23.25 30.844 1 25.06 22 GLY B O 1
ATOM 1294 N N . ASN B 1 23 ? -24.562 24.578 32.562 1 29.61 23 ASN B N 1
ATOM 1295 C CA . ASN B 1 23 ? -25.734 25.453 32.5 1 29.61 23 ASN B CA 1
ATOM 1296 C C . ASN B 1 23 ? -25.703 26.359 31.266 1 29.61 23 ASN B C 1
ATOM 1298 O O . ASN B 1 23 ? -26.75 26.859 30.844 1 29.61 23 ASN B O 1
ATOM 1302 N N . GLY B 1 24 ? -24.922 27.328 30.688 1 29.06 24 GLY B N 1
ATOM 1303 C CA . GLY B 1 24 ? -25.609 27.859 29.5 1 29.06 24 GLY B CA 1
ATOM 1304 C C . GLY B 1 24 ? -25.703 26.844 28.375 1 29.06 24 GLY B C 1
ATOM 1305 O O . GLY B 1 24 ? -25 25.844 28.375 1 29.06 24 GLY B O 1
ATOM 1306 N N . THR B 1 25 ? -26.703 26.719 27.125 1 31.05 25 THR B N 1
ATOM 1307 C CA . THR B 1 25 ? -27.125 25.938 25.984 1 31.05 25 THR B CA 1
ATOM 1308 C C . THR B 1 25 ? -25.953 25.625 25.062 1 31.05 25 THR B C 1
ATOM 1310 O O . THR B 1 25 ? -26.125 25.094 23.969 1 31.05 25 THR B O 1
ATOM 1313 N N . GLY B 1 26 ? -24.641 25.875 25.344 1 30.02 26 GLY B N 1
ATOM 1314 C CA . GLY B 1 26 ? -23.609 26.078 24.328 1 30.02 26 GLY B CA 1
ATOM 1315 C C . GLY B 1 26 ? -23.203 24.812 23.609 1 30.02 26 GLY B C 1
ATOM 1316 O O . GLY B 1 26 ? -23.266 23.719 24.188 1 30.02 26 GLY B O 1
ATOM 1317 N N . ALA B 1 27 ? -23 24.766 22.141 1 30.42 27 ALA B N 1
ATOM 1318 C CA . ALA B 1 27 ? -22.797 23.766 21.094 1 30.42 27 ALA B CA 1
ATOM 1319 C C . ALA B 1 27 ? -21.5 22.984 21.297 1 30.42 27 ALA B C 1
ATOM 1321 O O . ALA B 1 27 ? -20.406 23.547 21.188 1 30.42 27 ALA B O 1
ATOM 1322 N N . THR B 1 28 ? -21.125 22.406 22.328 1 33.88 28 THR B N 1
ATOM 1323 C CA . THR B 1 28 ? -20 21.5 22.531 1 33.88 28 THR B CA 1
ATOM 1324 C C . THR B 1 28 ? -19.922 20.469 21.406 1 33.88 28 THR B C 1
ATOM 1326 O O . THR B 1 28 ? -20.75 19.562 21.344 1 33.88 28 THR B O 1
ATOM 1329 N N . GLY B 1 29 ? -19.922 20.891 20.078 1 28.5 29 GLY B N 1
ATOM 1330 C CA . GLY B 1 29 ? -19.812 19.875 19.031 1 28.5 29 GLY B CA 1
ATOM 1331 C C . GLY B 1 29 ? -18.656 18.922 19.266 1 28.5 29 GLY B C 1
ATOM 1332 O O . GLY B 1 29 ? -17.484 19.312 19.188 1 28.5 29 GLY B O 1
ATOM 1333 N N . ASN B 1 30 ? -18.422 18.344 20.281 1 32 30 ASN B N 1
ATOM 1334 C CA . ASN B 1 30 ? -17.672 17.109 20.5 1 32 30 ASN B CA 1
ATOM 1335 C C . ASN B 1 30 ? -17.734 16.203 19.281 1 32 30 ASN B C 1
ATOM 1337 O O . ASN B 1 30 ? -18.625 15.367 19.172 1 32 30 ASN B O 1
ATOM 1341 N N . GLY B 1 31 ? -17.906 16.688 18.031 1 29.86 31 GLY B N 1
ATOM 1342 C CA . GLY B 1 31 ? -18 15.797 16.891 1 29.86 31 GLY B CA 1
ATOM 1343 C C . GLY B 1 31 ? -16.922 14.719 16.891 1 29.86 31 GLY B C 1
ATOM 1344 O O . GLY B 1 31 ? -15.734 15.031 16.828 1 29.86 31 GLY B O 1
ATOM 1345 N N . THR B 1 32 ? -16.797 13.797 17.75 1 33.5 32 THR B N 1
ATOM 1346 C CA . THR B 1 32 ? -16.172 12.484 17.672 1 33.5 32 THR B CA 1
ATOM 1347 C C . THR B 1 32 ? -16.156 11.969 16.234 1 33.5 32 THR B C 1
ATOM 1349 O O . THR B 1 32 ? -17.203 11.602 15.688 1 33.5 32 THR B O 1
ATOM 1352 N N . ALA B 1 33 ? -15.609 12.594 15.359 1 34.5 33 ALA B N 1
ATOM 1353 C CA . ALA B 1 33 ? -15.594 11.938 14.055 1 34.5 33 ALA B CA 1
ATOM 1354 C C . ALA B 1 33 ? -15.258 10.461 14.18 1 34.5 33 ALA B C 1
ATOM 1356 O O . ALA B 1 33 ? -14.344 10.086 14.914 1 34.5 33 ALA B O 1
ATOM 1357 N N . PRO B 1 34 ? -16.156 9.523 14.102 1 38.22 34 PRO B N 1
ATOM 1358 C CA . PRO B 1 34 ? -15.961 8.078 14.148 1 38.22 34 PRO B CA 1
ATOM 1359 C C . PRO B 1 34 ? -14.703 7.621 13.414 1 38.22 34 PRO B C 1
ATOM 1361 O O . PRO B 1 34 ? -14.383 8.141 12.344 1 38.22 34 PRO B O 1
ATOM 1364 N N . CYS B 1 35 ? -13.578 7.469 14.18 1 43.84 35 CYS B N 1
ATOM 1365 C CA . CYS B 1 35 ? -12.422 6.809 13.594 1 43.84 35 CYS B CA 1
ATOM 1366 C C . CYS B 1 35 ? -12.844 5.812 12.523 1 43.84 35 CYS B C 1
ATOM 1368 O O . CYS B 1 35 ? -13.766 5.02 12.727 1 43.84 35 CYS B O 1
ATOM 1370 N N . ARG B 1 36 ? -12.812 6.23 11.312 1 51.56 36 ARG B N 1
ATOM 1371 C CA . ARG B 1 36 ? -13.125 5.238 10.289 1 51.56 36 ARG B CA 1
ATOM 1372 C C . ARG B 1 36 ? -12.414 3.922 10.562 1 51.56 36 ARG B C 1
ATOM 1374 O O . ARG B 1 36 ? -11.18 3.867 10.578 1 51.56 36 ARG B O 1
ATOM 1381 N N . ASN B 1 37 ? -13.055 3.066 11.406 1 62.31 37 ASN B N 1
ATOM 1382 C CA . ASN B 1 37 ? -12.539 1.76 11.805 1 62.31 37 ASN B CA 1
ATOM 1383 C C . ASN B 1 37 ? -12.602 0.761 10.656 1 62.31 37 ASN B C 1
ATOM 1385 O O . ASN B 1 37 ? -12.109 -0.362 10.773 1 62.31 37 ASN B O 1
ATOM 1389 N N . ASN B 1 38 ? -13.094 1.286 9.586 1 78.44 38 ASN B N 1
ATOM 1390 C CA . ASN B 1 38 ? -13.203 0.33 8.492 1 78.44 38 ASN B CA 1
ATOM 1391 C C . ASN B 1 38 ? -12.07 0.502 7.484 1 78.44 38 ASN B C 1
ATOM 1393 O O . ASN B 1 38 ? -11.688 1.628 7.16 1 78.44 38 ASN B O 1
ATOM 1397 N N . LEU B 1 39 ? -11.469 -0.584 7.141 1 84 39 LEU B N 1
ATOM 1398 C CA . LEU B 1 39 ? -10.352 -0.589 6.207 1 84 39 LEU B CA 1
ATOM 1399 C C . LEU B 1 39 ? -10.688 -1.403 4.961 1 84 39 LEU B C 1
ATOM 1401 O O . LEU B 1 39 ? -11.18 -2.527 5.062 1 84 39 LEU B O 1
ATOM 1405 N N . ALA B 1 40 ? -10.57 -0.721 3.861 1 90 40 ALA B N 1
ATOM 1406 C CA . ALA B 1 40 ? -10.633 -1.411 2.576 1 90 40 ALA B CA 1
ATOM 1407 C C . ALA B 1 40 ? -9.25 -1.536 1.948 1 90 40 ALA B C 1
ATOM 1409 O O . ALA B 1 40 ? -8.617 -0.53 1.621 1 90 40 ALA B O 1
ATOM 1410 N N . ILE B 1 41 ? -8.812 -2.771 1.777 1 92 41 ILE B N 1
ATOM 1411 C CA . ILE B 1 41 ? -7.453 -2.998 1.295 1 92 41 ILE B CA 1
ATOM 1412 C C . ILE B 1 41 ? -7.496 -3.652 -0.084 1 92 41 ILE B C 1
ATOM 1414 O O . ILE B 1 41 ? -8.211 -4.641 -0.287 1 92 41 ILE B O 1
ATOM 1418 N N . SER B 1 42 ? -6.809 -3.111 -1.004 1 94.44 42 SER B N 1
ATOM 1419 C CA . SER B 1 42 ? -6.613 -3.709 -2.32 1 94.44 42 SER B CA 1
ATOM 1420 C C . SER B 1 42 ? -5.145 -4.047 -2.562 1 94.44 42 SER B C 1
ATOM 1422 O O . SER B 1 42 ? -4.293 -3.154 -2.576 1 94.44 42 SER B O 1
ATOM 1424 N N . PHE B 1 43 ? -4.891 -5.273 -2.742 1 94.94 43 PHE B N 1
ATOM 1425 C CA . PHE B 1 43 ? -3.543 -5.711 -3.098 1 94.94 43 PHE B CA 1
ATOM 1426 C C . PHE B 1 43 ? -3.391 -5.824 -4.609 1 94.94 43 PHE B C 1
ATOM 1428 O O . PHE B 1 43 ? -4.207 -6.461 -5.273 1 94.94 43 PHE B O 1
ATOM 1435 N N . CYS B 1 44 ? -2.352 -5.219 -5.086 1 94.06 44 CYS B N 1
ATOM 1436 C CA . CYS B 1 44 ? -1.966 -5.309 -6.488 1 94.06 44 CYS B CA 1
ATOM 1437 C C . CYS B 1 44 ? -0.642 -6.047 -6.641 1 94.06 44 CYS B C 1
ATOM 1439 O O . CYS B 1 44 ? 0.422 -5.484 -6.371 1 94.06 44 CYS B O 1
ATOM 1441 N N . LEU B 1 45 ? -0.767 -7.262 -7.172 1 93.12 45 LEU B N 1
ATOM 1442 C CA . LEU B 1 45 ? 0.409 -8.109 -7.328 1 93.12 45 LEU B CA 1
ATOM 1443 C C . LEU B 1 45 ? 0.982 -7.996 -8.734 1 93.12 45 LEU B C 1
ATOM 1445 O O . LEU B 1 45 ? 0.265 -8.195 -9.719 1 93.12 45 LEU B O 1
ATOM 1449 N N . ASP B 1 46 ? 2.244 -7.766 -8.852 1 90.06 46 ASP B N 1
ATOM 1450 C CA . ASP B 1 46 ? 2.912 -7.602 -10.141 1 90.06 46 ASP B CA 1
ATOM 1451 C C . ASP B 1 46 ? 3.145 -8.953 -10.812 1 90.06 46 ASP B C 1
ATOM 1453 O O . ASP B 1 46 ? 3.9 -9.781 -10.305 1 90.06 46 ASP B O 1
ATOM 1457 N N . SER B 1 47 ? 2.525 -9.164 -11.898 1 92.81 47 SER B N 1
ATOM 1458 C CA . SER B 1 47 ? 2.729 -10.375 -12.688 1 92.81 47 SER B CA 1
ATOM 1459 C C . SER B 1 47 ? 3.4 -10.062 -14.023 1 92.81 47 SER B C 1
ATOM 1461 O O . SER B 1 47 ? 3.229 -10.797 -15 1 92.81 47 SER B O 1
ATOM 1463 N N . SER B 1 48 ? 4.082 -8.945 -14.102 1 86 48 SER B N 1
ATOM 1464 C CA . SER B 1 48 ? 4.734 -8.547 -15.344 1 86 48 SER B CA 1
ATOM 1465 C C . SER B 1 48 ? 5.965 -9.398 -15.625 1 86 48 SER B C 1
ATOM 1467 O O . SER B 1 48 ? 6.363 -10.211 -14.789 1 86 48 SER B O 1
ATOM 1469 N N . GLY B 1 49 ? 6.551 -9.234 -16.844 1 81.25 49 GLY B N 1
ATOM 1470 C CA . GLY B 1 49 ? 7.684 -10.016 -17.297 1 81.25 49 GLY B CA 1
ATOM 1471 C C . GLY B 1 49 ? 8.938 -9.812 -16.469 1 81.25 49 GLY B C 1
ATOM 1472 O O . GLY B 1 49 ? 9.805 -10.688 -16.422 1 81.25 49 GLY B O 1
ATOM 1473 N N . SER B 1 50 ? 9.086 -8.633 -15.914 1 74.94 50 SER B N 1
ATOM 1474 C CA . SER B 1 50 ? 10.258 -8.406 -15.07 1 74.94 50 SER B CA 1
ATOM 1475 C C . SER B 1 50 ? 10.195 -9.258 -13.805 1 74.94 50 SER B C 1
ATOM 1477 O O . SER B 1 50 ? 11.219 -9.484 -13.156 1 74.94 50 SER B O 1
ATOM 1479 N N . MET B 1 51 ? 8.992 -9.602 -13.516 1 77.75 51 MET B N 1
ATOM 1480 C CA . MET B 1 51 ? 8.766 -10.508 -12.391 1 77.75 51 MET B CA 1
ATOM 1481 C C . MET B 1 51 ? 8.961 -11.961 -12.82 1 77.75 51 MET B C 1
ATOM 1483 O O . MET B 1 51 ? 8.547 -12.352 -13.914 1 77.75 51 MET B O 1
ATOM 1487 N N . THR B 1 52 ? 9.867 -12.641 -12.117 1 78.56 52 THR B N 1
ATOM 1488 C CA . THR B 1 52 ? 9.914 -14.078 -12.383 1 78.56 52 THR B CA 1
ATOM 1489 C C . THR B 1 52 ? 8.789 -14.797 -11.648 1 78.56 52 THR B C 1
ATOM 1491 O O . THR B 1 52 ? 8.211 -14.258 -10.703 1 78.56 52 THR B O 1
ATOM 1494 N N . LYS B 1 53 ? 8.406 -16.016 -12.18 1 86.88 53 LYS B N 1
ATOM 1495 C CA . LYS B 1 53 ? 7.336 -16.781 -11.562 1 86.88 53 LYS B CA 1
ATOM 1496 C C . LYS B 1 53 ? 7.633 -17.062 -10.094 1 86.88 53 LYS B C 1
ATOM 1498 O O . LYS B 1 53 ? 6.754 -16.906 -9.234 1 86.88 53 LYS B O 1
ATOM 1503 N N . PRO B 1 54 ? 8.906 -17.375 -9.703 1 80.38 54 PRO B N 1
ATOM 1504 C CA . PRO B 1 54 ? 9.188 -17.562 -8.281 1 80.38 54 PRO B CA 1
ATOM 1505 C C . PRO B 1 54 ? 8.984 -16.297 -7.457 1 80.38 54 PRO B C 1
ATOM 1507 O O . PRO B 1 54 ? 8.484 -16.359 -6.328 1 80.38 54 PRO B O 1
ATOM 1510 N N . ASN B 1 55 ? 9.328 -15.141 -8.031 1 77.94 55 ASN B N 1
ATOM 1511 C CA . ASN B 1 55 ? 9.117 -13.883 -7.32 1 77.94 55 ASN B CA 1
ATOM 1512 C C . ASN B 1 55 ? 7.637 -13.578 -7.141 1 77.94 55 ASN B C 1
ATOM 1514 O O . ASN B 1 55 ? 7.23 -13.047 -6.105 1 77.94 55 ASN B O 1
ATOM 1518 N N . PHE B 1 56 ? 6.945 -13.953 -8.141 1 87.12 56 PHE B N 1
ATOM 1519 C CA . PHE B 1 56 ? 5.504 -13.773 -8.055 1 87.12 56 PHE B CA 1
ATOM 1520 C C . PHE B 1 56 ? 4.91 -14.648 -6.953 1 87.12 56 PHE B C 1
ATOM 1522 O O . PHE B 1 56 ? 4.055 -14.195 -6.191 1 87.12 56 PHE B O 1
ATOM 1529 N N . ASP B 1 57 ? 5.324 -15.852 -6.883 1 86.19 57 ASP B N 1
ATOM 1530 C CA . ASP B 1 57 ? 4.852 -16.75 -5.836 1 86.19 57 ASP B CA 1
ATOM 1531 C C . ASP B 1 57 ? 5.234 -16.234 -4.453 1 86.19 57 ASP B C 1
ATOM 1533 O O . ASP B 1 57 ? 4.465 -16.375 -3.498 1 86.19 57 ASP B O 1
ATOM 1537 N N . GLN B 1 58 ? 6.359 -15.617 -4.453 1 80.12 58 GLN B N 1
ATOM 1538 C CA . GLN B 1 58 ? 6.777 -15.016 -3.191 1 80.12 58 GLN B CA 1
ATOM 1539 C C . GLN B 1 58 ? 5.863 -13.852 -2.807 1 80.12 58 GLN B C 1
ATOM 1541 O O . GLN B 1 58 ? 5.574 -13.648 -1.625 1 80.12 58 GLN B O 1
ATOM 1546 N N . GLN B 1 59 ? 5.48 -13.055 -3.754 1 84.06 59 GLN B N 1
ATOM 1547 C CA . GLN B 1 59 ? 4.516 -11.992 -3.496 1 84.06 59 GLN B CA 1
ATOM 1548 C C . GLN B 1 59 ? 3.217 -12.555 -2.928 1 84.06 59 GLN B C 1
ATOM 1550 O O . GLN B 1 59 ? 2.666 -12.016 -1.967 1 84.06 59 GLN B O 1
ATOM 1555 N N . LYS B 1 60 ? 2.789 -13.617 -3.5 1 89.56 60 LYS B N 1
ATOM 1556 C CA . LYS B 1 60 ? 1.563 -14.25 -3.027 1 89.56 60 LYS B CA 1
ATOM 1557 C C . LYS B 1 60 ? 1.702 -14.703 -1.575 1 89.56 60 LYS B C 1
ATOM 1559 O O . LYS B 1 60 ? 0.792 -14.508 -0.769 1 89.56 60 LYS B O 1
ATOM 1564 N N . ASP B 1 61 ? 2.791 -15.297 -1.3 1 84.25 61 ASP B N 1
ATOM 1565 C CA . ASP B 1 61 ? 3.037 -15.766 0.06 1 84.25 61 ASP B CA 1
ATOM 1566 C C . ASP B 1 61 ? 3.049 -14.609 1.05 1 84.25 61 ASP B C 1
ATOM 1568 O O . ASP B 1 61 ? 2.504 -14.719 2.15 1 84.25 61 ASP B O 1
ATOM 1572 N N . ALA B 1 62 ? 3.676 -13.57 0.601 1 79.06 62 ALA B N 1
ATOM 1573 C CA . ALA B 1 62 ? 3.748 -12.398 1.466 1 79.06 62 ALA B CA 1
ATOM 1574 C C . ALA B 1 62 ? 2.355 -11.844 1.755 1 79.06 62 ALA B C 1
ATOM 1576 O O . ALA B 1 62 ? 2.037 -11.516 2.898 1 79.06 62 ALA B O 1
ATOM 1577 N N . VAL B 1 63 ? 1.569 -11.734 0.767 1 87 63 VAL B N 1
ATOM 1578 C CA . VAL B 1 63 ? 0.219 -11.211 0.938 1 87 63 VAL B CA 1
ATOM 1579 C C . VAL B 1 63 ? -0.6 -12.156 1.807 1 87 63 VAL B C 1
ATOM 1581 O O . VAL B 1 63 ? -1.34 -11.719 2.691 1 87 63 VAL B O 1
ATOM 1584 N N . THR B 1 64 ? -0.489 -13.461 1.599 1 89.75 64 THR B N 1
ATOM 1585 C CA . THR B 1 64 ? -1.186 -14.445 2.414 1 89.75 64 THR B CA 1
ATOM 1586 C C . THR B 1 64 ? -0.795 -14.312 3.883 1 89.75 64 THR B C 1
ATOM 1588 O O . THR B 1 64 ? -1.655 -14.352 4.766 1 89.75 64 THR B O 1
ATOM 1591 N N . TYR B 1 65 ? 0.399 -14.117 4.113 1 80.75 65 TYR B N 1
ATOM 1592 C CA . TYR B 1 65 ? 0.907 -13.922 5.465 1 80.75 65 TYR B CA 1
ATOM 1593 C C . TYR B 1 65 ? 0.306 -12.672 6.098 1 80.75 65 TYR B C 1
ATOM 1595 O O . TYR B 1 65 ? -0.07 -12.68 7.273 1 80.75 65 TYR B O 1
ATOM 1603 N N . LEU B 1 66 ? 0.292 -11.609 5.34 1 79.06 66 LEU B N 1
ATOM 1604 C CA . LEU B 1 66 ? -0.295 -10.367 5.832 1 79.06 66 LEU B CA 1
ATOM 1605 C C . LEU B 1 66 ? -1.768 -10.562 6.18 1 79.06 66 LEU B C 1
ATOM 1607 O O . LEU B 1 66 ? -2.238 -10.07 7.207 1 79.06 66 LEU B O 1
ATOM 1611 N N . ILE B 1 67 ? -2.434 -11.266 5.348 1 86.69 67 ILE B N 1
ATOM 1612 C CA . ILE B 1 67 ? -3.852 -11.516 5.582 1 86.69 67 ILE B CA 1
ATOM 1613 C C . ILE B 1 67 ? -4.031 -12.25 6.906 1 86.69 67 ILE B C 1
ATOM 1615 O O . ILE B 1 67 ? -4.953 -11.953 7.668 1 86.69 67 ILE B O 1
ATOM 1619 N N . ASP B 1 68 ? -3.189 -13.18 7.223 1 82.12 68 ASP B N 1
ATOM 1620 C CA . ASP B 1 68 ? -3.268 -13.953 8.461 1 82.12 68 ASP B CA 1
ATOM 1621 C C . ASP B 1 68 ? -3.096 -13.047 9.68 1 82.12 68 ASP B C 1
ATOM 1623 O O . ASP B 1 68 ? -3.555 -13.383 10.773 1 82.12 68 ASP B O 1
ATOM 1627 N N . ARG B 1 69 ? -2.531 -11.961 9.445 1 73.81 69 ARG B N 1
ATOM 1628 C CA . ARG B 1 69 ? -2.248 -11.062 10.562 1 73.81 69 ARG B CA 1
ATOM 1629 C C . ARG B 1 69 ? -3.293 -9.953 10.656 1 73.81 69 ARG B C 1
ATOM 1631 O O . ARG B 1 69 ? -3.33 -9.211 11.633 1 73.81 69 ARG B O 1
ATOM 1638 N N . LEU B 1 70 ? -3.992 -9.828 9.602 1 75.31 70 LEU B N 1
ATOM 1639 C CA . LEU B 1 70 ? -5.098 -8.875 9.617 1 75.31 70 LEU B CA 1
ATOM 1640 C C . LEU B 1 70 ? -6.281 -9.43 10.406 1 75.31 70 LEU B C 1
ATOM 1642 O O . LEU B 1 70 ? -6.602 -10.617 10.297 1 75.31 70 LEU B O 1
ATOM 1646 N N . ASN B 1 71 ? -6.75 -8.758 11.406 1 73.12 71 ASN B N 1
ATOM 1647 C CA . ASN B 1 71 ? -7.973 -9.156 12.102 1 73.12 71 ASN B CA 1
ATOM 1648 C C . ASN B 1 71 ? -9.211 -8.914 11.242 1 73.12 71 ASN B C 1
ATOM 1650 O O . ASN B 1 71 ? -9.938 -7.949 11.453 1 73.12 71 ASN B O 1
ATOM 1654 N N . MET B 1 72 ? -9.555 -9.898 10.398 1 83.5 72 MET B N 1
ATOM 1655 C CA . MET B 1 72 ? -10.688 -9.727 9.5 1 83.5 72 MET B CA 1
ATOM 1656 C C . MET B 1 72 ? -11.984 -10.203 10.156 1 83.5 72 MET B C 1
ATOM 1658 O O . MET B 1 72 ? -13.078 -9.938 9.656 1 83.5 72 MET B O 1
ATOM 1662 N N . SER B 1 73 ? -11.789 -10.805 11.297 1 82.19 73 SER B N 1
ATOM 1663 C CA . SER B 1 73 ? -12.961 -11.328 11.984 1 82.19 73 SER B CA 1
ATOM 1664 C C . SER B 1 73 ? -13.805 -10.203 12.57 1 82.19 73 SER B C 1
ATOM 1666 O O . SER B 1 73 ? -14.992 -10.391 12.859 1 82.19 73 SER B O 1
ATOM 1668 N N . SER B 1 74 ? -13.266 -9.062 12.773 1 78.81 74 SER B N 1
ATOM 1669 C CA . SER B 1 74 ? -14 -7.922 13.312 1 78.81 74 SER B CA 1
ATOM 1670 C C . SER B 1 74 ? -15.016 -7.398 12.305 1 78.81 74 SER B C 1
ATOM 1672 O O . SER B 1 74 ? -15.93 -6.652 12.672 1 78.81 74 SER B O 1
ATOM 1674 N N . GLY B 1 75 ? -14.852 -7.699 11.062 1 82.88 75 GLY B N 1
ATOM 1675 C CA . GLY B 1 75 ? -15.742 -7.211 10.023 1 82.88 75 GLY B CA 1
ATOM 1676 C C . GLY B 1 75 ? -15.391 -5.816 9.539 1 82.88 75 GLY B C 1
ATOM 1677 O O . GLY B 1 75 ? -16.016 -5.301 8.609 1 82.88 75 GLY B O 1
ATOM 1678 N N . ASN B 1 76 ? -14.359 -5.25 10.094 1 84.31 76 ASN B N 1
ATOM 1679 C CA . ASN B 1 76 ? -14 -3.871 9.773 1 84.31 76 ASN B CA 1
ATOM 1680 C C . ASN B 1 76 ? -12.953 -3.805 8.672 1 84.31 76 ASN B C 1
ATOM 1682 O O . ASN B 1 76 ? -12.562 -2.717 8.242 1 84.31 76 ASN B O 1
ATOM 1686 N N . VAL B 1 77 ? -12.539 -4.992 8.242 1 88.06 77 VAL B N 1
ATOM 1687 C CA . VAL B 1 77 ? -11.539 -5.047 7.176 1 88.06 77 VAL B CA 1
ATOM 1688 C C . VAL B 1 77 ? -12.117 -5.77 5.961 1 88.06 77 VAL B C 1
ATOM 1690 O O . VAL B 1 77 ? -12.641 -6.883 6.082 1 88.06 77 VAL B O 1
ATOM 1693 N N . GLN B 1 78 ? -12.148 -5.082 4.895 1 93.81 78 GLN B N 1
ATOM 1694 C CA . GLN B 1 78 ? -12.453 -5.727 3.619 1 93.81 78 GLN B CA 1
ATOM 1695 C C . GLN B 1 78 ? -11.242 -5.691 2.686 1 93.81 78 GLN B C 1
ATOM 1697 O O . GLN B 1 78 ? -10.477 -4.73 2.693 1 93.81 78 GLN B O 1
ATOM 1702 N N . LEU B 1 79 ? -11.156 -6.77 1.954 1 95.62 79 LEU B N 1
ATOM 1703 C CA . LEU B 1 79 ? -9.945 -6.941 1.165 1 95.62 79 LEU B CA 1
ATOM 1704 C C . LEU B 1 79 ? -10.273 -7.445 -0.237 1 95.62 79 LEU B C 1
ATOM 1706 O O . LEU B 1 79 ? -11.242 -8.18 -0.426 1 95.62 79 LEU B O 1
ATOM 1710 N N . THR B 1 80 ? -9.516 -7.012 -1.183 1 97.69 80 THR B N 1
ATOM 1711 C CA . THR B 1 80 ? -9.508 -7.57 -2.531 1 97.69 80 THR B CA 1
ATOM 1712 C C . THR B 1 80 ? -8.078 -7.691 -3.053 1 97.69 80 THR B C 1
ATOM 1714 O O . THR B 1 80 ? -7.141 -7.168 -2.445 1 97.69 80 THR B O 1
ATOM 1717 N N . VAL B 1 81 ? -7.902 -8.469 -4.051 1 97.75 81 VAL B N 1
ATOM 1718 C CA . VAL B 1 81 ? -6.582 -8.688 -4.629 1 97.75 81 VAL B CA 1
ATOM 1719 C C . VAL B 1 81 ? -6.695 -8.805 -6.148 1 97.75 81 VAL B C 1
ATOM 1721 O O . VAL B 1 81 ? -7.703 -9.289 -6.668 1 97.75 81 VAL B O 1
ATOM 1724 N N . ALA B 1 82 ? -5.715 -8.336 -6.809 1 97.69 82 ALA B N 1
ATOM 1725 C CA . ALA B 1 82 ? -5.566 -8.539 -8.25 1 97.69 82 ALA B CA 1
ATOM 1726 C C . ALA B 1 82 ? -4.098 -8.672 -8.633 1 97.69 82 ALA B C 1
ATOM 1728 O O . ALA B 1 82 ? -3.221 -8.117 -7.969 1 97.69 82 ALA B O 1
ATOM 1729 N N . SER B 1 83 ? -3.863 -9.453 -9.602 1 96.69 83 SER B N 1
ATOM 1730 C CA . SER B 1 83 ? -2.582 -9.359 -10.289 1 96.69 83 SER B CA 1
ATOM 1731 C C . SER B 1 83 ? -2.658 -8.414 -11.477 1 96.69 83 SER B C 1
ATOM 1733 O O . SER B 1 83 ? -3.748 -8.133 -11.984 1 96.69 83 SER B O 1
ATOM 1735 N N . TYR B 1 84 ? -1.479 -7.883 -11.812 1 93.69 84 TYR B N 1
ATOM 1736 C CA . TYR B 1 84 ? -1.472 -6.992 -12.977 1 93.69 84 TYR B CA 1
ATOM 1737 C C . TYR B 1 84 ? -0.223 -7.211 -13.82 1 93.69 84 TYR B C 1
ATOM 1739 O O . TYR B 1 84 ? 0.78 -7.738 -13.336 1 93.69 84 TYR B O 1
ATOM 1747 N N . GLY B 1 85 ? -0.341 -6.941 -15.023 1 90.94 85 GLY B N 1
ATOM 1748 C CA . GLY B 1 85 ? 0.658 -6.848 -16.078 1 90.94 85 GLY B CA 1
ATOM 1749 C C . GLY B 1 85 ? 0.257 -5.91 -17.203 1 90.94 85 GLY B C 1
ATOM 1750 O O . GLY B 1 85 ? 0.267 -4.688 -17.031 1 90.94 85 GLY B O 1
ATOM 1751 N N . SER B 1 86 ? -0.149 -6.555 -18.391 1 90.69 86 SER B N 1
ATOM 1752 C CA . SER B 1 86 ? -0.688 -5.75 -19.484 1 90.69 86 SER B CA 1
ATOM 1753 C C . SER B 1 86 ? -2.088 -5.242 -19.156 1 90.69 86 SER B C 1
ATOM 1755 O O . SER B 1 86 ? -2.578 -4.305 -19.797 1 90.69 86 SER B O 1
ATOM 1757 N N . ASN B 1 87 ? -2.678 -5.855 -18.219 1 93.62 87 ASN B N 1
ATOM 1758 C CA . ASN B 1 87 ? -3.979 -5.496 -17.672 1 93.62 87 ASN B CA 1
ATOM 1759 C C . ASN B 1 87 ? -4.07 -5.836 -16.188 1 93.62 87 ASN B C 1
ATOM 1761 O O . ASN B 1 87 ? -3.062 -6.164 -15.555 1 93.62 87 ASN B O 1
ATOM 1765 N N . CYS B 1 88 ? -5.242 -5.574 -15.594 1 95.12 88 CYS B N 1
ATOM 1766 C CA . CYS B 1 88 ? -5.531 -5.996 -14.227 1 95.12 88 CYS B CA 1
ATOM 1767 C C . CYS B 1 88 ? -6.434 -7.223 -14.219 1 95.12 88 CYS B C 1
ATOM 1769 O O . CYS B 1 88 ? -7.406 -7.293 -14.969 1 95.12 88 CYS B O 1
ATOM 1771 N N . TYR B 1 89 ? -6.043 -8.164 -13.367 1 97.19 89 TYR B N 1
ATOM 1772 C CA . TYR B 1 89 ? -6.719 -9.461 -13.375 1 97.19 89 TYR B CA 1
ATOM 1773 C C . TYR B 1 89 ? -7.137 -9.867 -11.969 1 97.19 89 TYR B C 1
ATOM 1775 O O . TYR B 1 89 ? -6.469 -10.688 -11.328 1 97.19 89 TYR B O 1
ATOM 1783 N N . PRO B 1 90 ? -8.227 -9.383 -11.547 1 98 90 PRO B N 1
ATOM 1784 C CA . PRO B 1 90 ? -8.766 -9.867 -10.273 1 98 90 PRO B CA 1
ATOM 1785 C C . PRO B 1 90 ? -9.453 -11.227 -10.398 1 98 90 PRO B C 1
ATOM 1787 O O . PRO B 1 90 ? -10.242 -11.438 -11.32 1 98 90 PRO B O 1
ATOM 1790 N N . PRO B 1 91 ? -9.109 -12.133 -9.477 1 98.06 91 PRO B N 1
ATOM 1791 C CA . PRO B 1 91 ? -9.883 -13.383 -9.492 1 98.06 91 PRO B CA 1
ATOM 1792 C C . PRO B 1 91 ? -11.367 -13.156 -9.211 1 98.06 91 PRO B C 1
ATOM 1794 O O . PRO B 1 91 ? -12.211 -13.867 -9.758 1 98.06 91 PRO B O 1
ATOM 1797 N N . VAL B 1 92 ? -11.672 -12.289 -8.297 1 97.06 92 VAL B N 1
ATOM 1798 C CA . VAL B 1 92 ? -13.023 -11.867 -7.953 1 97.06 92 VAL B CA 1
ATOM 1799 C C . VAL B 1 92 ? -13.109 -10.344 -7.953 1 97.06 92 VAL B C 1
ATOM 1801 O O . VAL B 1 92 ? -12.234 -9.672 -7.41 1 97.06 92 VAL B O 1
ATOM 1804 N N . ASN B 1 93 ? -14.102 -9.805 -8.617 1 97 93 ASN B N 1
ATOM 1805 C CA . ASN B 1 93 ? -14.273 -8.359 -8.688 1 97 93 ASN B CA 1
ATOM 1806 C C . ASN B 1 93 ? -15.117 -7.844 -7.523 1 97 93 ASN B C 1
ATOM 1808 O O . ASN B 1 93 ? -16.156 -7.211 -7.738 1 97 93 ASN B O 1
ATOM 1812 N N . ASN B 1 94 ? -14.75 -8.102 -6.363 1 97.5 94 ASN B N 1
ATOM 1813 C CA . ASN B 1 94 ? -15.422 -7.684 -5.141 1 97.5 94 ASN B CA 1
ATOM 1814 C C . ASN B 1 94 ? -14.477 -7.723 -3.939 1 97.5 94 ASN B C 1
ATOM 1816 O O . ASN B 1 94 ? -13.367 -8.242 -4.039 1 97.5 94 ASN B O 1
ATOM 1820 N N . TYR B 1 95 ? -14.938 -7.121 -2.857 1 97 95 TYR B N 1
ATOM 1821 C CA . TYR B 1 95 ? -14.234 -7.25 -1.584 1 97 95 TYR B CA 1
ATOM 1822 C C . TYR B 1 95 ? -14.711 -8.477 -0.82 1 97 95 TYR B C 1
ATOM 1824 O O . TYR B 1 95 ? -15.82 -8.969 -1.05 1 97 95 TYR B O 1
ATOM 1832 N N . THR B 1 96 ? -13.875 -8.977 -0.006 1 97.31 96 THR B N 1
ATOM 1833 C CA . THR B 1 96 ? -14.289 -9.992 0.957 1 97.31 96 THR B CA 1
ATOM 1834 C C . THR B 1 96 ? -13.898 -9.586 2.373 1 97.31 96 THR B C 1
ATOM 1836 O O . THR B 1 96 ? -12.898 -8.891 2.572 1 97.31 96 THR B O 1
ATOM 1839 N N . ARG B 1 97 ? -14.727 -10 3.303 1 94.62 97 ARG B N 1
ATOM 1840 C CA . ARG B 1 97 ? -14.406 -9.805 4.715 1 94.62 97 ARG B CA 1
ATOM 1841 C C . ARG B 1 97 ? -14 -11.125 5.367 1 94.62 97 ARG B C 1
ATOM 1843 O O . ARG B 1 97 ? -13.805 -11.188 6.582 1 94.62 97 ARG B O 1
ATOM 1850 N N . ASN B 1 98 ? -13.883 -12.094 4.582 1 95.44 98 ASN B N 1
ATOM 1851 C CA . ASN B 1 98 ? -13.531 -13.438 5.016 1 95.44 98 ASN B CA 1
ATOM 1852 C C . ASN B 1 98 ? -12.07 -13.758 4.703 1 95.44 98 ASN B C 1
ATOM 1854 O O . ASN B 1 98 ? -11.672 -13.789 3.537 1 95.44 98 ASN B O 1
ATOM 1858 N N . SER B 1 99 ? -11.336 -14.094 5.754 1 94.81 99 SER B N 1
ATOM 1859 C CA . SER B 1 99 ? -9.898 -14.312 5.59 1 94.81 99 SER B CA 1
ATOM 1860 C C . SER B 1 99 ? -9.625 -15.523 4.703 1 94.81 99 SER B C 1
ATOM 1862 O O . SER B 1 99 ? -8.68 -15.516 3.91 1 94.81 99 SER B O 1
ATOM 1864 N N . THR B 1 100 ? -10.398 -16.547 4.855 1 96.75 100 THR B N 1
ATOM 1865 C CA . THR B 1 100 ? -10.219 -17.75 4.039 1 96.75 100 THR B CA 1
ATOM 1866 C C . THR B 1 100 ? -10.438 -17.422 2.562 1 96.75 100 THR B C 1
ATOM 1868 O O . THR B 1 100 ? -9.633 -17.828 1.715 1 96.75 100 THR B O 1
ATOM 1871 N N . LEU B 1 101 ? -11.492 -16.703 2.303 1 97.06 101 LEU B N 1
ATOM 1872 C CA . LEU B 1 101 ? -11.773 -16.312 0.923 1 97.06 101 LEU B CA 1
ATOM 1873 C C . LEU B 1 101 ? -10.695 -15.391 0.379 1 97.06 101 LEU B C 1
ATOM 1875 O O . LEU B 1 101 ? -10.328 -15.484 -0.793 1 97.06 101 LEU B O 1
ATOM 1879 N N . ALA B 1 102 ? -10.258 -14.484 1.183 1 97.38 102 ALA B N 1
ATOM 1880 C CA . ALA B 1 102 ? -9.188 -13.578 0.772 1 97.38 102 ALA B CA 1
ATOM 1881 C C . ALA B 1 102 ? -7.945 -14.352 0.344 1 97.38 102 ALA B C 1
ATOM 1883 O O . ALA B 1 102 ? -7.359 -14.07 -0.702 1 97.38 102 ALA B O 1
ATOM 1884 N N . LYS B 1 103 ? -7.582 -15.336 1.144 1 97.38 103 LYS B N 1
ATOM 1885 C CA . LYS B 1 103 ? -6.406 -16.141 0.831 1 97.38 103 LYS B CA 1
ATOM 1886 C C . LYS B 1 103 ? -6.621 -16.953 -0.437 1 97.38 103 LYS B C 1
ATOM 1888 O O . LYS B 1 103 ? -5.688 -17.156 -1.22 1 97.38 103 LYS B O 1
ATOM 1893 N N . GLU B 1 104 ? -7.809 -17.422 -0.617 1 98.06 104 GLU B N 1
ATOM 1894 C CA . GLU B 1 104 ? -8.141 -18.125 -1.851 1 98.06 104 GLU B CA 1
ATOM 1895 C C . GLU B 1 104 ? -8 -17.203 -3.064 1 98.06 104 GLU B C 1
ATOM 1897 O O . GLU B 1 104 ? -7.531 -17.641 -4.121 1 98.06 104 GLU B O 1
ATOM 1902 N N . MET B 1 105 ? -8.461 -15.961 -2.9 1 98.12 105 MET B N 1
ATOM 1903 C CA . MET B 1 105 ? -8.305 -14.992 -3.982 1 98.12 105 MET B CA 1
ATOM 1904 C C . MET B 1 105 ? -6.832 -14.797 -4.328 1 98.12 105 MET B C 1
ATOM 1906 O O . MET B 1 105 ? -6.469 -14.742 -5.504 1 98.12 105 MET B O 1
ATOM 1910 N N . VAL B 1 106 ? -6.008 -14.695 -3.309 1 97.38 106 VAL B N 1
ATOM 1911 C CA . VAL B 1 106 ? -4.574 -14.547 -3.539 1 97.38 106 VAL B CA 1
ATOM 1912 C C . VAL B 1 106 ? -4.047 -15.758 -4.301 1 97.38 106 VAL B C 1
ATOM 1914 O O . VAL B 1 106 ? -3.324 -15.609 -5.289 1 97.38 106 VAL B O 1
ATOM 1917 N N . LYS B 1 107 ? -4.395 -16.938 -3.852 1 97.69 107 LYS B N 1
ATOM 1918 C CA . LYS B 1 107 ? -3.951 -18.188 -4.473 1 97.69 107 LYS B CA 1
ATOM 1919 C C . LYS B 1 107 ? -4.352 -18.234 -5.941 1 97.69 107 LYS B C 1
ATOM 1921 O O . LYS B 1 107 ? -3.615 -18.781 -6.773 1 97.69 107 LYS B O 1
ATOM 1926 N N . ASN B 1 108 ? -5.445 -17.641 -6.293 1 98 108 ASN B N 1
ATOM 1927 C CA . ASN B 1 108 ? -6.008 -17.75 -7.633 1 98 108 ASN B CA 1
ATOM 1928 C C . ASN B 1 108 ? -5.469 -16.656 -8.562 1 98 108 ASN B C 1
ATOM 1930 O O . ASN B 1 108 ? -5.848 -16.594 -9.734 1 98 108 ASN B O 1
ATOM 1934 N N . THR B 1 109 ? -4.68 -15.805 -8.055 1 97.5 109 THR B N 1
ATOM 1935 C CA . THR B 1 109 ? -3.98 -14.906 -8.969 1 97.5 109 THR B CA 1
ATOM 1936 C C . THR B 1 109 ? -2.961 -15.672 -9.805 1 97.5 109 THR B C 1
ATOM 1938 O O . THR B 1 109 ? -2.408 -16.672 -9.352 1 97.5 109 THR B O 1
ATOM 1941 N N . THR B 1 110 ? -2.725 -15.156 -11 1 95.38 110 THR B N 1
ATOM 1942 C CA . THR B 1 110 ? -1.857 -15.883 -11.914 1 95.38 110 THR B CA 1
ATOM 1943 C C . THR B 1 110 ? -0.737 -14.992 -12.43 1 95.38 110 THR B C 1
ATOM 1945 O O . THR B 1 110 ? -0.935 -13.789 -12.625 1 95.38 110 THR B O 1
ATOM 1948 N N . TYR B 1 111 ? 0.411 -15.68 -12.609 1 94.44 111 TYR B N 1
ATOM 1949 C CA . TYR B 1 111 ? 1.535 -15.016 -13.266 1 94.44 111 TYR B CA 1
ATOM 1950 C C . TYR B 1 111 ? 1.327 -14.953 -14.773 1 94.44 111 TYR B C 1
ATOM 1952 O O . TYR B 1 111 ? 0.997 -15.953 -15.406 1 94.44 111 TYR B O 1
ATOM 1960 N N . ARG B 1 112 ? 1.626 -13.805 -15.359 1 92.5 112 ARG B N 1
ATOM 1961 C CA . ARG B 1 112 ? 1.317 -13.648 -16.781 1 92.5 112 ARG B CA 1
ATOM 1962 C C . ARG B 1 112 ? 2.568 -13.297 -17.578 1 92.5 112 ARG B C 1
ATOM 1964 O O . ARG B 1 112 ? 2.635 -13.547 -18.781 1 92.5 112 ARG B O 1
ATOM 1971 N N . GLY B 1 113 ? 3.584 -12.703 -16.969 1 88.62 113 GLY B N 1
ATOM 1972 C CA . GLY B 1 113 ? 4.832 -12.398 -17.656 1 88.62 113 GLY B CA 1
ATOM 1973 C C . GLY B 1 113 ? 4.672 -11.391 -18.781 1 88.62 113 GLY B C 1
ATOM 1974 O O . GLY B 1 113 ? 5.254 -11.555 -19.844 1 88.62 113 GLY B O 1
ATOM 1975 N N . SER B 1 114 ? 3.883 -10.383 -18.641 1 85.94 114 SER B N 1
ATOM 1976 C CA . SER B 1 114 ? 3.57 -9.398 -19.672 1 85.94 114 SER B CA 1
ATOM 1977 C C . SER B 1 114 ? 4.191 -8.047 -19.344 1 85.94 114 SER B C 1
ATOM 1979 O O . SER B 1 114 ? 5.203 -7.965 -18.656 1 85.94 114 SER B O 1
ATOM 1981 N N . THR B 1 115 ? 3.682 -6.988 -20.016 1 85.5 115 THR B N 1
ATOM 1982 C CA . THR B 1 115 ? 4.121 -5.625 -19.734 1 85.5 115 THR B CA 1
ATOM 1983 C C . THR B 1 115 ? 3.689 -5.207 -18.328 1 85.5 115 THR B C 1
ATOM 1985 O O . THR B 1 115 ? 3.014 -5.965 -17.625 1 85.5 115 THR B O 1
ATOM 1988 N N . THR B 1 116 ? 4.242 -4.168 -17.891 1 83.38 116 THR B N 1
ATOM 1989 C CA . THR B 1 116 ? 3.977 -3.664 -16.547 1 83.38 116 THR B CA 1
ATOM 1990 C C . THR B 1 116 ? 3.107 -2.41 -16.609 1 83.38 116 THR B C 1
ATOM 1992 O O . THR B 1 116 ? 3.613 -1.306 -16.812 1 83.38 116 THR B O 1
ATOM 1995 N N . GLU B 1 117 ? 1.807 -2.588 -16.438 1 84.69 117 GLU B N 1
ATOM 1996 C CA . GLU B 1 117 ? 0.881 -1.46 -16.422 1 84.69 117 GLU B CA 1
ATOM 1997 C C . GLU B 1 117 ? 0.288 -1.251 -15.031 1 84.69 117 GLU B C 1
ATOM 1999 O O . GLU B 1 117 ? -0.9 -1.496 -14.812 1 84.69 117 GLU B O 1
ATOM 2004 N N . THR B 1 118 ? 1.058 -0.663 -14.148 1 84.81 118 THR B N 1
ATOM 2005 C CA . THR B 1 118 ? 0.698 -0.47 -12.75 1 84.81 118 THR B CA 1
ATOM 2006 C C . THR B 1 118 ? -0.537 0.417 -12.625 1 84.81 118 THR B C 1
ATOM 2008 O O . THR B 1 118 ? -1.376 0.202 -11.75 1 84.81 118 THR B O 1
ATOM 2011 N N . GLY B 1 119 ? -0.633 1.384 -13.461 1 83.5 119 GLY B N 1
ATOM 2012 C CA . GLY B 1 119 ? -1.748 2.316 -13.445 1 83.5 119 GLY B CA 1
ATOM 2013 C C . GLY B 1 119 ? -3.096 1.64 -13.609 1 83.5 119 GLY B C 1
ATOM 2014 O O . GLY B 1 119 ? -4.102 2.102 -13.07 1 83.5 119 GLY B O 1
ATOM 2015 N N . LEU B 1 120 ? -3.107 0.594 -14.312 1 87.62 120 LEU B N 1
ATOM 2016 C CA . LEU B 1 120 ? -4.367 -0.097 -14.562 1 87.62 120 LEU B CA 1
ATOM 2017 C C . LEU B 1 120 ? -4.871 -0.784 -13.305 1 87.62 120 LEU B C 1
ATOM 2019 O O . LEU B 1 120 ? -6.082 -0.858 -13.07 1 87.62 120 LEU B O 1
ATOM 2023 N N . CYS B 1 121 ? -3.971 -1.289 -12.539 1 90.44 121 CYS B N 1
ATOM 2024 C CA . CYS B 1 121 ? -4.395 -1.891 -11.281 1 90.44 121 CYS B CA 1
ATOM 2025 C C . CYS B 1 121 ? -4.914 -0.83 -10.32 1 90.44 121 CYS B C 1
ATOM 2027 O O . CYS B 1 121 ? -5.895 -1.057 -9.609 1 90.44 121 CYS B O 1
ATOM 2029 N N . LEU B 1 122 ? -4.297 0.326 -10.336 1 87.56 122 LEU B N 1
ATOM 2030 C CA . LEU B 1 122 ? -4.754 1.437 -9.508 1 87.56 122 LEU B CA 1
ATOM 2031 C C . LEU B 1 122 ? -6.16 1.875 -9.914 1 87.56 122 LEU B C 1
ATOM 2033 O O . LEU B 1 122 ? -7.016 2.094 -9.055 1 87.56 122 LEU B O 1
ATOM 2037 N N . LYS B 1 123 ? -6.34 1.98 -11.141 1 86.5 123 LYS B N 1
ATOM 2038 C CA . LYS B 1 123 ? -7.652 2.357 -11.648 1 86.5 123 LYS B CA 1
ATOM 2039 C C . LYS B 1 123 ? -8.711 1.335 -11.242 1 86.5 123 LYS B C 1
ATOM 2041 O O . LYS B 1 123 ? -9.805 1.705 -10.812 1 86.5 123 LYS B O 1
ATOM 2046 N N . TRP B 1 124 ? -8.406 0.121 -11.438 1 93.44 124 TRP B N 1
ATOM 2047 C CA . TRP B 1 124 ? -9.312 -0.951 -11.039 1 93.44 124 TRP B CA 1
ATOM 2048 C C . TRP B 1 124 ? -9.648 -0.862 -9.555 1 93.44 124 TRP B C 1
ATOM 2050 O O . TRP B 1 124 ? -10.82 -0.91 -9.172 1 93.44 124 TRP B O 1
ATOM 2060 N N . ALA B 1 125 ? -8.617 -0.723 -8.727 1 92.75 125 ALA B N 1
ATOM 2061 C CA . ALA B 1 125 ? -8.812 -0.689 -7.281 1 92.75 125 ALA B CA 1
ATOM 2062 C C . ALA B 1 125 ? -9.688 0.491 -6.871 1 92.75 125 ALA B C 1
ATOM 2064 O O . ALA B 1 125 ? -10.586 0.347 -6.043 1 92.75 125 ALA B O 1
ATOM 2065 N N . ASN B 1 126 ? -9.43 1.596 -7.453 1 86.31 126 ASN B N 1
ATOM 2066 C CA . ASN B 1 126 ? -10.234 2.777 -7.168 1 86.31 126 ASN B CA 1
ATOM 2067 C C . ASN B 1 126 ? -11.688 2.582 -7.594 1 86.31 126 ASN B C 1
ATOM 2069 O O . ASN B 1 126 ? -12.609 2.939 -6.855 1 86.31 126 ASN B O 1
ATOM 2073 N N . GLY B 1 127 ? -11.836 2.078 -8.828 1 88.81 127 GLY B N 1
ATOM 2074 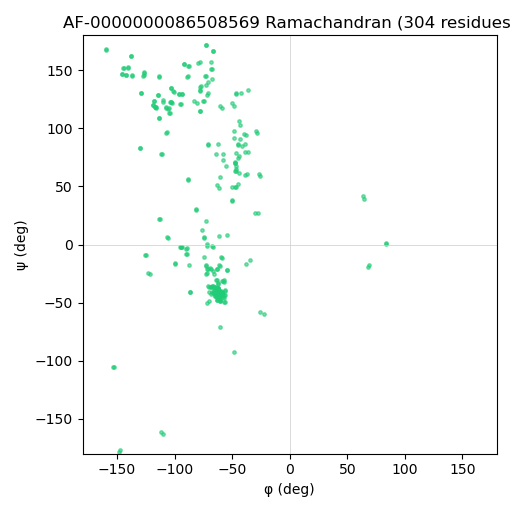C CA . GLY B 1 127 ? -13.18 1.808 -9.305 1 88.81 127 GLY B CA 1
ATOM 2075 C C . GLY B 1 127 ? -13.938 0.82 -8.438 1 88.81 127 GLY B C 1
ATOM 2076 O O . GLY B 1 127 ? -15.125 1.007 -8.164 1 88.81 127 GLY B O 1
ATOM 2077 N N . LEU B 1 128 ? -13.242 -0.186 -8.023 1 94.19 128 LEU B N 1
ATOM 2078 C CA . LEU B 1 128 ? -13.867 -1.185 -7.168 1 94.19 128 LEU B CA 1
ATOM 2079 C C . LEU B 1 128 ? -14.305 -0.568 -5.84 1 94.19 128 LEU B C 1
ATOM 2081 O O . LEU B 1 128 ? -15.375 -0.895 -5.32 1 94.19 128 LEU B O 1
ATOM 2085 N N . HIS B 1 129 ? -13.469 0.23 -5.273 1 89.56 129 HIS B N 1
ATOM 2086 C CA . HIS B 1 129 ? -13.805 0.876 -4.008 1 89.56 129 HIS B CA 1
ATOM 2087 C C . HIS B 1 129 ? -15.039 1.757 -4.156 1 89.56 129 HIS B C 1
ATOM 2089 O O . HIS B 1 129 ? -15.914 1.766 -3.281 1 89.56 129 HIS B O 1
ATOM 2095 N N . ASP B 1 130 ? -15.117 2.447 -5.215 1 85.81 130 ASP B N 1
ATOM 2096 C CA . ASP B 1 130 ? -16.25 3.324 -5.465 1 85.81 130 ASP B CA 1
ATOM 2097 C C . ASP B 1 130 ? -17.547 2.523 -5.555 1 85.81 130 ASP B C 1
ATOM 2099 O O . ASP B 1 130 ? -18.609 2.99 -5.117 1 85.81 130 ASP B O 1
ATOM 2103 N N . THR B 1 131 ? -17.469 1.392 -6.133 1 91.19 131 THR B N 1
ATOM 2104 C CA . THR B 1 131 ? -18.656 0.602 -6.418 1 91.19 131 THR B CA 1
ATOM 2105 C C . THR B 1 131 ? -19.016 -0.274 -5.223 1 91.19 131 THR B C 1
ATOM 2107 O O . THR B 1 131 ? -20.203 -0.392 -4.871 1 91.19 131 THR B O 1
ATOM 2110 N N . TYR B 1 132 ? -17.969 -0.871 -4.57 1 92.38 132 TYR B N 1
ATOM 2111 C CA . TYR B 1 132 ? -18.266 -1.926 -3.609 1 92.38 132 TYR B CA 1
ATOM 2112 C C . TYR B 1 132 ? -17.641 -1.619 -2.254 1 92.38 132 TYR B C 1
ATOM 2114 O O . TYR B 1 132 ? -17.891 -2.318 -1.271 1 92.38 132 TYR B O 1
ATOM 2122 N N . GLY B 1 133 ? -16.844 -0.635 -2.225 1 88.94 133 GLY B N 1
ATOM 2123 C CA . GLY B 1 133 ? -16.172 -0.317 -0.979 1 88.94 133 GLY B CA 1
ATOM 2124 C C . GLY B 1 133 ? -17.094 0.307 0.057 1 88.94 133 GLY B C 1
ATOM 2125 O O . GLY B 1 133 ? -18.016 1.036 -0.29 1 88.94 133 GLY B O 1
ATOM 2126 N N . ASP B 1 134 ? -16.859 -0.021 1.332 1 85.06 134 ASP B N 1
ATOM 2127 C CA . ASP B 1 134 ? -17.484 0.718 2.418 1 85.06 134 ASP B CA 1
ATOM 2128 C C . ASP B 1 134 ? -17.125 2.199 2.365 1 85.06 134 ASP B C 1
ATOM 2130 O O . ASP B 1 134 ? -15.945 2.553 2.436 1 85.06 134 ASP B O 1
ATOM 2134 N N . PRO B 1 135 ? -18.156 3.043 2.186 1 78.75 135 PRO B N 1
ATOM 2135 C CA . PRO B 1 135 ? -17.875 4.473 2.051 1 78.75 135 PRO B CA 1
ATOM 2136 C C . PRO B 1 135 ? -17.203 5.062 3.289 1 78.75 135 PRO B C 1
ATOM 2138 O O . PRO B 1 135 ? -16.594 6.133 3.217 1 78.75 135 PRO B O 1
ATOM 2141 N N . LYS B 1 136 ? -17.281 4.363 4.387 1 74.94 136 LYS B N 1
ATOM 2142 C CA . LYS B 1 136 ? -16.688 4.855 5.629 1 74.94 136 LYS B CA 1
ATOM 2143 C C . LYS B 1 136 ? -15.281 4.309 5.828 1 74.94 136 LYS B C 1
ATOM 2145 O O . LYS B 1 136 ? -14.594 4.676 6.781 1 74.94 136 LYS B O 1
ATOM 2150 N N . ALA B 1 137 ? -14.898 3.496 4.895 1 80.75 137 ALA B N 1
ATOM 2151 C CA . ALA B 1 137 ? -13.617 2.828 5.07 1 80.75 137 ALA B CA 1
ATOM 2152 C C . ALA B 1 137 ? -12.477 3.664 4.488 1 80.75 137 ALA B C 1
ATOM 2154 O O . ALA B 1 137 ? -12.656 4.355 3.48 1 80.75 137 ALA B O 1
ATOM 2155 N N . VAL B 1 138 ? -11.336 3.604 5.184 1 76.88 138 VAL B N 1
ATOM 2156 C CA . VAL B 1 138 ? -10.094 4.055 4.562 1 76.88 138 VAL B CA 1
ATOM 2157 C C . VAL B 1 138 ? -9.672 3.062 3.479 1 76.88 138 VAL B C 1
ATOM 2159 O O . VAL B 1 138 ? -9.711 1.848 3.689 1 76.88 138 VAL B O 1
ATOM 2162 N N . CYS B 1 139 ? -9.398 3.633 2.354 1 83.5 139 CYS B N 1
ATOM 2163 C CA . CYS B 1 139 ? -8.945 2.807 1.237 1 83.5 139 CYS B CA 1
ATOM 2164 C C . CYS B 1 139 ? -7.426 2.771 1.159 1 83.5 139 CYS B C 1
ATOM 2166 O O . CYS B 1 139 ? -6.781 3.818 1.103 1 83.5 139 CYS B O 1
ATOM 2168 N N . LEU B 1 140 ? -6.906 1.549 1.257 1 88.62 140 LEU B N 1
ATOM 2169 C CA . LEU B 1 140 ? -5.469 1.321 1.138 1 88.62 140 LEU B CA 1
ATOM 2170 C C . LEU B 1 140 ? -5.156 0.449 -0.073 1 88.62 140 LEU B C 1
ATOM 2172 O O . LEU B 1 140 ? -5.68 -0.661 -0.196 1 88.62 140 LEU B O 1
ATOM 2176 N N . ILE B 1 141 ? -4.414 1.015 -0.985 1 90.06 141 ILE B N 1
ATOM 2177 C CA . ILE B 1 141 ? -3.965 0.258 -2.148 1 90.06 141 ILE B CA 1
ATOM 2178 C C . ILE B 1 141 ? -2.475 -0.049 -2.025 1 90.06 141 ILE B C 1
ATOM 2180 O O . ILE B 1 141 ? -1.655 0.864 -1.9 1 90.06 141 ILE B O 1
ATOM 2184 N N . LEU B 1 142 ? -2.178 -1.337 -1.973 1 91.81 142 LEU B N 1
ATOM 2185 C CA . LEU B 1 142 ? -0.795 -1.796 -1.893 1 91.81 142 LEU B CA 1
ATOM 2186 C C . LEU B 1 142 ? -0.325 -2.346 -3.234 1 91.81 142 LEU B C 1
ATOM 2188 O O . LEU B 1 142 ? -0.847 -3.355 -3.715 1 91.81 142 LEU B O 1
ATOM 2192 N N . ILE B 1 143 ? 0.58 -1.661 -3.797 1 89.62 143 ILE B N 1
ATOM 2193 C CA . ILE B 1 143 ? 1.183 -2.092 -5.055 1 89.62 143 ILE B CA 1
ATOM 2194 C C . ILE B 1 143 ? 2.566 -2.68 -4.789 1 89.62 143 ILE B C 1
ATOM 2196 O O . ILE B 1 143 ? 3.422 -2.023 -4.188 1 89.62 143 ILE B O 1
ATOM 2200 N N . MET B 1 144 ? 2.764 -3.898 -5.188 1 83.62 144 MET B N 1
ATOM 2201 C CA . MET B 1 144 ? 4.031 -4.598 -4.984 1 83.62 144 MET B CA 1
ATOM 2202 C C . MET B 1 144 ? 4.766 -4.789 -6.309 1 83.62 144 MET B C 1
ATOM 2204 O O . MET B 1 144 ? 4.172 -5.242 -7.289 1 83.62 144 MET B O 1
ATOM 2208 N N . THR B 1 145 ? 5.902 -4.344 -6.418 1 75.5 145 THR B N 1
ATOM 2209 C CA . THR B 1 145 ? 6.68 -4.559 -7.633 1 75.5 145 THR B CA 1
ATOM 2210 C C . THR B 1 145 ? 8.156 -4.754 -7.301 1 75.5 145 THR B C 1
ATOM 2212 O O . THR B 1 145 ? 8.586 -4.512 -6.168 1 75.5 145 THR B O 1
ATOM 2215 N N . ASP B 1 146 ? 8.992 -5.48 -8.07 1 65.19 146 ASP B N 1
ATOM 2216 C CA . ASP B 1 146 ? 10.438 -5.652 -7.914 1 65.19 146 ASP B CA 1
ATOM 2217 C C . ASP B 1 146 ? 11.195 -4.469 -8.508 1 65.19 146 ASP B C 1
ATOM 2219 O O . ASP B 1 146 ? 12.414 -4.527 -8.664 1 65.19 146 ASP B O 1
ATOM 2223 N N . GLY B 1 147 ? 10.562 -3.176 -8.508 1 56.56 147 GLY B N 1
ATOM 2224 C CA . GLY B 1 147 ? 11.242 -1.977 -8.961 1 56.56 147 GLY B CA 1
ATOM 2225 C C . GLY B 1 147 ? 11.508 -1.975 -10.461 1 56.56 147 GLY B C 1
ATOM 2226 O O . GLY B 1 147 ? 11.945 -0.964 -11.016 1 56.56 147 GLY B O 1
ATOM 2227 N N . GLY B 1 148 ? 11.461 -3.131 -11.195 1 48.5 148 GLY B N 1
ATOM 2228 C CA . GLY B 1 148 ? 11.898 -3.141 -12.578 1 48.5 148 GLY B CA 1
ATOM 2229 C C . GLY B 1 148 ? 10.922 -2.477 -13.523 1 48.5 148 GLY B C 1
ATOM 2230 O O . GLY B 1 148 ? 10.984 -2.678 -14.742 1 48.5 148 GLY B O 1
ATOM 2231 N N . SER B 1 149 ? 9.93 -1.878 -13.094 1 44.72 149 SER B N 1
ATOM 2232 C CA . SER B 1 149 ? 9.023 -1.419 -14.141 1 44.72 149 SER B CA 1
ATOM 2233 C C . SER B 1 149 ? 9.742 -0.496 -15.125 1 44.72 149 SER B C 1
ATOM 2235 O O . SER B 1 149 ? 10.211 0.579 -14.742 1 44.72 149 SER B O 1
ATOM 2237 N N . THR B 1 150 ? 10.516 -0.987 -16.031 1 36.78 150 THR B N 1
ATOM 2238 C CA . THR B 1 150 ? 10.992 -0.278 -17.219 1 36.78 150 THR B CA 1
ATOM 2239 C C . THR B 1 150 ? 9.844 0.439 -17.922 1 36.78 150 THR B C 1
ATOM 2241 O O . THR B 1 150 ? 8.891 -0.198 -18.375 1 36.78 150 THR B O 1
ATOM 2244 N N . ASN B 1 151 ? 9.102 1.42 -17.438 1 34.75 151 ASN B N 1
ATOM 2245 C CA . ASN B 1 151 ? 8.438 2.129 -18.531 1 34.75 151 ASN B CA 1
ATOM 2246 C C . ASN B 1 151 ? 9.359 2.273 -19.75 1 34.75 151 ASN B C 1
ATOM 2248 O O . ASN B 1 151 ? 10.406 2.908 -19.656 1 34.75 151 ASN B O 1
ATOM 2252 N N . GLN B 1 152 ? 9.555 1.366 -20.562 1 29.78 152 GLN B N 1
ATOM 2253 C CA . GLN B 1 152 ? 9.984 1.658 -21.922 1 29.78 152 GLN B CA 1
ATOM 2254 C C . GLN B 1 152 ? 9.148 2.779 -22.531 1 29.78 152 GLN B C 1
ATOM 2256 O O . GLN B 1 152 ? 7.926 2.656 -22.656 1 29.78 152 GLN B O 1
ATOM 2261 N N . THR B 1 153 ? 9.18 4.055 -22.109 1 27.02 153 THR B N 1
ATOM 2262 C CA . THR B 1 153 ? 8.969 4.965 -23.234 1 27.02 153 THR B CA 1
ATOM 2263 C C . THR B 1 153 ? 9.656 4.441 -24.484 1 27.02 153 THR B C 1
ATOM 2265 O O . THR B 1 153 ? 10.891 4.418 -24.547 1 27.02 153 THR B O 1
ATOM 2268 N N . GLN B 1 154 ? 9.359 3.33 -25 1 21.62 154 GLN B N 1
ATOM 2269 C CA . GLN B 1 154 ? 9.547 3.383 -26.453 1 21.62 154 GLN B CA 1
ATOM 2270 C C . GLN B 1 154 ? 8.648 4.445 -27.078 1 21.62 154 GLN B C 1
ATOM 2272 O O . GLN B 1 154 ? 7.523 4.664 -26.625 1 21.62 154 GLN B O 1
#

Solvent-accessible surface area (backbone atoms only — not comparable to full-atom values): 17144 Å² total; per-residue (Å²): 136,82,81,54,88,61,46,74,54,54,74,51,58,71,71,68,57,67,74,74,73,54,88,67,92,72,86,74,78,52,72,64,69,74,49,60,62,26,37,34,37,34,40,34,39,45,16,14,47,82,40,47,70,69,56,36,52,47,51,43,51,40,51,44,52,50,51,72,63,47,72,27,85,78,62,36,31,32,34,33,46,27,21,24,12,77,47,58,46,48,65,51,98,56,71,38,49,42,61,69,58,46,43,49,42,48,68,58,39,62,80,69,54,36,50,73,36,67,66,48,38,52,50,49,49,52,53,46,36,64,75,69,41,61,81,65,17,39,28,36,39,39,40,42,40,66,56,58,73,67,77,69,80,116,134,86,82,57,94,67,46,70,53,54,74,54,65,67,76,68,56,67,72,72,74,56,88,67,93,73,85,71,75,51,72,64,70,72,51,61,63,26,36,34,38,34,39,35,40,46,16,14,47,84,40,49,70,70,56,37,53,47,52,42,50,43,52,44,53,50,51,72,68,48,72,27,84,78,62,36,30,33,35,35,47,27,20,24,11,78,47,58,47,50,66,52,96,56,70,37,49,43,61,68,59,46,43,50,41,48,67,59,39,64,81,67,52,38,51,72,36,67,66,49,38,52,50,49,48,52,50,46,37,65,74,72,40,61,81,63,17,40,28,37,39,39,38,43,40,66,59,61,72,66,75,68,82,117